Protein AF-A0A6J8AQ38-F1 (afdb_monomer_lite)

Radius of gyration: 39.21 Å; chains: 1; bounding box: 69×47×130 Å

pLDDT: mean 76.57, std 16.55, range [29.44, 97.12]

Secondary structure (DSSP, 8-state):
-----TTEEEEEEE--TTS-HHHHHHHHHTS--S---SSSS-S--S-EEEEEEETTEEEEEEE------S-S--EE---HHHHHHTTTT-SS---HHHHHHHS-HHHHHHHHHTTT------SS--THHHHHHHHHHHHHHHHHHHHTTTPPP--HHHHHHHHHHHHHHHHHHHHHHHHHHHHHHHHHHHHHHHHHHHHHHHHHHHHHHHHHHHHHHHHHHHHHHHHHHHHHHTT-

Sequence (236 aa):
MAEATQNELRMVLIGKTGYGKSHTGNTILGQKLFEYSCSNTSVTTKSKATHATRFGRELCLVDTPGLYDNRINIVLFPRFDDLKRENEQTPNHPGMNKFIDSLRRSLREFFSKCRNRYIEFDNTLVGTSADSQVQRLIEMVENMVRENGGSSYTDVDYQKAELALQKQVEENRIKREAEIKEIEQKMKNEITDEMKKHYEEMLEQLKREVDRLRKEIKEQSFFDGLINFGRKLLEV

Organism: Mytilus coruscus (NCBI:txid42192)

Structure (mmCIF, N/CA/C/O backbone):
data_AF-A0A6J8AQ38-F1
#
_entry.id   AF-A0A6J8AQ38-F1
#
loop_
_atom_site.group_PDB
_atom_site.id
_atom_site.type_symbol
_atom_site.label_atom_id
_atom_site.label_alt_id
_atom_site.label_comp_id
_atom_site.label_asym_id
_atom_site.label_entity_id
_atom_site.label_seq_id
_atom_site.pdbx_PDB_ins_code
_atom_site.Cartn_x
_atom_site.Cartn_y
_atom_site.Cartn_z
_atom_site.occupancy
_atom_site.B_iso_or_equiv
_atom_site.auth_seq_id
_atom_site.auth_comp_id
_atom_site.auth_asym_id
_atom_site.auth_atom_id
_atom_site.pdbx_PDB_model_num
ATOM 1 N N . MET A 1 1 ? -20.814 -0.397 -6.629 1.00 29.44 1 MET A N 1
ATOM 2 C CA . MET A 1 1 ? -19.743 -0.511 -7.638 1.00 29.44 1 MET A CA 1
ATOM 3 C C . MET A 1 1 ? -18.551 0.233 -7.075 1.00 29.44 1 MET A C 1
ATOM 5 O O . MET A 1 1 ? -18.714 1.402 -6.760 1.00 29.44 1 MET A O 1
ATOM 9 N N . ALA A 1 2 ? -17.444 -0.456 -6.795 1.00 31.89 2 ALA A N 1
ATOM 10 C CA . ALA A 1 2 ? -16.253 0.185 -6.248 1.00 31.89 2 ALA A CA 1
ATOM 11 C C . ALA A 1 2 ? -15.579 0.979 -7.372 1.00 31.89 2 ALA A C 1
ATOM 13 O O . ALA A 1 2 ? -15.207 0.415 -8.398 1.00 31.89 2 ALA A O 1
ATOM 14 N N . GLU A 1 3 ? -15.508 2.291 -7.198 1.00 32.22 3 GLU A N 1
ATOM 15 C CA . GLU A 1 3 ? -14.774 3.199 -8.067 1.00 32.22 3 GLU A CA 1
ATOM 16 C C . GLU A 1 3 ? -13.288 2.850 -7.912 1.00 32.22 3 GLU A C 1
ATOM 18 O O . GLU A 1 3 ? -12.702 3.047 -6.847 1.00 32.22 3 GLU A O 1
ATOM 23 N N . ALA A 1 4 ? -12.693 2.213 -8.924 1.00 41.00 4 ALA A N 1
ATOM 24 C CA . ALA A 1 4 ? -11.262 1.949 -8.918 1.00 41.00 4 ALA A CA 1
ATOM 25 C C . ALA A 1 4 ? -10.550 3.301 -8.824 1.00 41.00 4 ALA A C 1
ATOM 27 O O . ALA A 1 4 ? -10.790 4.189 -9.642 1.00 41.00 4 ALA A O 1
ATOM 28 N N . THR A 1 5 ? -9.712 3.472 -7.806 1.00 45.19 5 THR A N 1
ATOM 29 C CA . THR A 1 5 ? -8.962 4.697 -7.542 1.00 45.19 5 THR A CA 1
ATOM 30 C C . THR A 1 5 ? -8.090 5.040 -8.747 1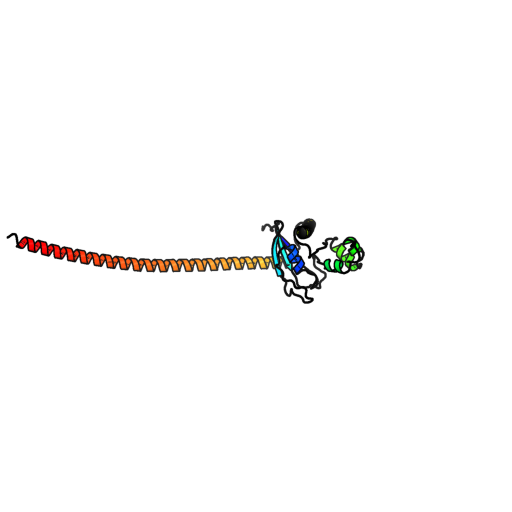.00 45.19 5 THR A C 1
ATOM 32 O O . THR A 1 5 ? -6.962 4.570 -8.868 1.00 45.19 5 THR A O 1
ATOM 35 N N . GLN A 1 6 ? -8.595 5.908 -9.627 1.00 57.06 6 GLN A N 1
ATOM 36 C CA . GLN A 1 6 ? -7.901 6.434 -10.811 1.00 57.06 6 GLN A CA 1
ATOM 37 C C . GLN A 1 6 ? -6.592 7.179 -10.480 1.00 57.06 6 GLN A C 1
ATOM 39 O O . GLN A 1 6 ? -5.886 7.617 -11.385 1.00 57.06 6 GLN A O 1
ATOM 44 N N . ASN A 1 7 ? -6.265 7.327 -9.191 1.00 71.94 7 ASN A N 1
ATOM 45 C CA . ASN A 1 7 ? -5.100 8.052 -8.702 1.00 71.94 7 ASN A CA 1
ATOM 46 C C . ASN A 1 7 ? -3.897 7.163 -8.332 1.00 71.94 7 ASN A C 1
ATOM 48 O O . ASN A 1 7 ? -2.855 7.696 -7.948 1.00 71.94 7 ASN A O 1
ATOM 52 N N . GLU A 1 8 ? -4.020 5.832 -8.437 1.00 82.00 8 GLU A N 1
ATOM 53 C CA . GLU A 1 8 ? -2.923 4.905 -8.138 1.00 82.00 8 GLU A CA 1
ATOM 54 C C . GLU A 1 8 ? -2.350 4.251 -9.399 1.00 82.00 8 GLU A C 1
ATOM 56 O O . GLU A 1 8 ? -3.058 3.595 -10.164 1.00 82.00 8 GLU A O 1
ATOM 61 N N . LEU A 1 9 ? -1.035 4.377 -9.582 1.00 82.81 9 LEU A N 1
ATOM 62 C CA . LEU A 1 9 ? -0.288 3.717 -10.640 1.00 82.81 9 LEU A CA 1
ATOM 63 C C . LEU A 1 9 ? 0.532 2.556 -10.070 1.00 82.81 9 LEU A C 1
ATOM 65 O O . LEU A 1 9 ? 1.481 2.757 -9.310 1.00 82.81 9 LEU A O 1
ATOM 69 N N . ARG A 1 10 ? 0.184 1.331 -10.474 1.00 82.56 10 ARG A N 1
ATOM 70 C CA . ARG A 1 10 ? 0.857 0.099 -10.039 1.00 82.56 10 ARG A CA 1
ATOM 71 C C . ARG A 1 10 ? 1.834 -0.385 -11.108 1.00 82.56 10 ARG A C 1
ATOM 73 O O . ARG A 1 10 ? 1.443 -0.620 -12.249 1.00 82.56 10 ARG A O 1
ATOM 80 N N . MET A 1 11 ? 3.100 -0.560 -10.739 1.00 83.38 11 MET A N 1
ATOM 81 C CA . MET A 1 11 ? 4.175 -1.009 -11.625 1.00 83.38 11 MET A CA 1
ATOM 82 C C . MET A 1 11 ? 4.934 -2.182 -11.005 1.00 83.38 11 MET A C 1
ATOM 84 O O . MET A 1 11 ? 5.225 -2.196 -9.811 1.00 83.38 11 MET A O 1
ATOM 88 N N . VAL A 1 12 ? 5.306 -3.157 -11.832 1.00 82.38 12 VAL A N 1
ATOM 89 C CA . VAL A 1 12 ? 6.146 -4.291 -11.423 1.00 82.38 12 VAL A CA 1
ATOM 90 C C . VAL A 1 12 ? 7.493 -4.177 -12.130 1.00 82.38 12 VAL A C 1
ATOM 92 O O . VAL A 1 12 ? 7.548 -4.081 -13.357 1.00 82.38 12 VAL A O 1
ATOM 95 N N . LEU A 1 13 ? 8.583 -4.181 -11.360 1.00 79.88 13 LEU A N 1
ATOM 96 C CA . LEU A 1 13 ? 9.946 -4.123 -11.885 1.00 79.88 13 LEU A CA 1
ATOM 97 C C . LEU A 1 13 ? 10.451 -5.546 -12.108 1.00 79.88 13 LEU A C 1
ATOM 99 O O . LEU A 1 13 ? 10.555 -6.326 -11.160 1.00 79.88 13 LEU A O 1
ATOM 103 N N . ILE A 1 14 ? 10.791 -5.886 -13.350 1.00 75.56 14 ILE A N 1
ATOM 104 C CA . ILE A 1 14 ? 11.265 -7.224 -13.725 1.00 75.56 14 ILE A CA 1
ATOM 105 C C . ILE A 1 14 ? 12.544 -7.101 -14.553 1.00 75.56 14 ILE A C 1
ATOM 107 O O . ILE A 1 14 ? 12.756 -6.143 -15.294 1.00 75.56 14 ILE A O 1
ATOM 111 N N . GLY A 1 15 ? 13.436 -8.074 -14.390 1.00 69.50 15 GLY A N 1
ATOM 112 C CA . GLY A 1 15 ? 14.748 -8.094 -15.025 1.00 69.50 15 GLY A CA 1
ATOM 113 C C . GLY A 1 15 ? 15.750 -8.926 -14.231 1.00 69.50 15 GLY A C 1
ATOM 114 O O . GLY A 1 15 ? 15.525 -9.253 -13.060 1.00 69.50 15 GLY A O 1
ATOM 115 N N . LYS A 1 16 ? 16.880 -9.256 -14.860 1.00 69.06 16 LYS A N 1
ATOM 116 C CA . LYS A 1 16 ? 17.933 -10.087 -14.262 1.00 69.06 16 LYS A CA 1
ATOM 117 C C . LYS A 1 16 ? 18.490 -9.463 -12.971 1.00 69.06 16 LYS A C 1
ATOM 119 O O . LYS A 1 16 ? 18.466 -8.247 -12.761 1.00 69.06 16 LYS A O 1
ATOM 124 N N . THR A 1 17 ? 18.982 -10.304 -12.067 1.00 69.19 17 THR A N 1
ATOM 125 C CA . THR A 1 17 ? 19.702 -9.857 -10.866 1.00 69.19 17 THR A CA 1
ATOM 126 C C . THR A 1 17 ? 20.918 -9.004 -11.246 1.00 69.19 17 THR A C 1
ATOM 128 O O . THR A 1 17 ? 21.629 -9.331 -12.193 1.00 69.19 17 THR A O 1
ATOM 131 N N . GLY A 1 18 ? 21.141 -7.902 -10.523 1.00 66.69 18 GLY A N 1
ATOM 132 C 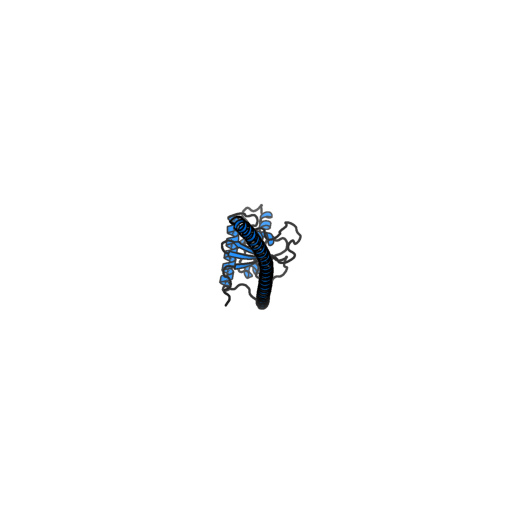CA . GLY A 1 18 ? 22.254 -6.973 -10.769 1.00 66.69 18 GLY A CA 1
ATOM 133 C C . GLY A 1 18 ? 21.978 -5.866 -11.796 1.00 66.69 18 GLY A C 1
ATOM 134 O O . GLY A 1 18 ? 22.840 -5.025 -12.024 1.00 66.69 18 GLY A O 1
ATOM 135 N N . TYR A 1 19 ? 20.777 -5.809 -12.386 1.00 70.88 19 TYR A N 1
ATOM 136 C CA . TYR A 1 19 ? 20.408 -4.805 -13.403 1.00 70.88 19 TYR A CA 1
ATOM 137 C C . TYR A 1 19 ? 19.787 -3.526 -12.818 1.00 70.88 19 TYR A C 1
ATOM 139 O O . TYR A 1 19 ? 19.185 -2.737 -13.532 1.00 70.88 19 TYR A O 1
ATOM 147 N N . GLY A 1 20 ? 19.928 -3.310 -11.506 1.00 73.69 20 GLY A N 1
ATOM 148 C CA . GLY A 1 20 ? 19.537 -2.046 -10.879 1.00 73.69 20 GLY A CA 1
ATOM 149 C C . GLY A 1 20 ? 18.028 -1.824 -10.739 1.00 73.69 20 GLY A C 1
ATOM 150 O O . GLY A 1 20 ? 17.612 -0.676 -10.633 1.00 73.69 20 GLY A O 1
ATOM 151 N N . LYS A 1 21 ? 17.207 -2.884 -10.699 1.00 80.06 21 LYS A N 1
ATOM 152 C CA . LYS A 1 21 ? 15.749 -2.780 -10.471 1.00 80.06 21 LYS A CA 1
ATOM 153 C C . LYS A 1 21 ? 15.423 -2.005 -9.196 1.00 80.06 21 LYS A C 1
ATOM 155 O O . LYS A 1 21 ? 14.751 -0.988 -9.262 1.00 80.06 21 LYS A O 1
ATOM 160 N N . SER A 1 22 ? 15.977 -2.432 -8.064 1.00 80.75 22 SER A N 1
ATOM 161 C CA . SER A 1 22 ? 15.747 -1.825 -6.749 1.00 80.75 22 SER A CA 1
ATOM 162 C C . SER A 1 22 ? 16.233 -0.370 -6.690 1.00 80.75 22 SER A C 1
ATOM 164 O O . SER A 1 22 ? 15.530 0.498 -6.178 1.00 80.75 22 SER A O 1
ATOM 166 N N . HIS A 1 23 ? 17.396 -0.075 -7.287 1.00 82.75 23 HIS A N 1
ATOM 167 C CA . HIS A 1 23 ? 17.910 1.297 -7.395 1.00 82.75 23 HIS A CA 1
ATOM 168 C C . HIS A 1 23 ? 16.992 2.167 -8.258 1.00 82.75 23 HIS A C 1
ATOM 170 O O . HIS A 1 23 ? 16.615 3.257 -7.846 1.00 82.75 23 HIS A O 1
ATOM 176 N N . THR A 1 24 ? 16.549 1.651 -9.403 1.00 85.44 24 THR A N 1
ATOM 177 C CA . THR A 1 24 ? 15.601 2.358 -10.266 1.00 85.44 24 THR A CA 1
ATOM 178 C C . THR A 1 24 ? 14.254 2.566 -9.576 1.00 85.44 24 THR A C 1
ATOM 180 O O . THR A 1 24 ? 13.677 3.644 -9.669 1.00 85.44 24 THR A O 1
ATOM 183 N N . GLY A 1 25 ? 13.775 1.577 -8.819 1.00 86.38 25 GLY A N 1
ATOM 184 C CA . GLY A 1 25 ? 12.580 1.699 -7.992 1.00 86.38 25 GLY A CA 1
ATOM 185 C C . GLY A 1 25 ? 12.689 2.852 -6.998 1.00 86.38 25 GLY A C 1
ATOM 186 O O . GLY A 1 25 ? 11.771 3.661 -6.901 1.00 86.38 25 GLY A O 1
ATOM 187 N N . ASN A 1 26 ? 13.839 3.000 -6.337 1.00 87.25 26 ASN A N 1
ATOM 188 C CA . ASN A 1 26 ? 14.100 4.141 -5.459 1.00 87.25 26 ASN A CA 1
ATOM 189 C C . ASN A 1 26 ? 14.106 5.470 -6.224 1.00 87.25 26 ASN A C 1
ATOM 191 O O . ASN A 1 26 ? 13.509 6.444 -5.764 1.00 87.25 26 ASN A O 1
ATOM 195 N N . THR A 1 27 ? 14.717 5.511 -7.412 1.00 88.00 27 THR A N 1
ATOM 196 C CA . THR A 1 27 ? 14.699 6.707 -8.264 1.00 88.00 27 THR A CA 1
ATOM 197 C C . THR A 1 27 ? 13.283 7.072 -8.702 1.00 88.00 27 THR A C 1
ATOM 199 O O . THR A 1 27 ? 12.959 8.253 -8.717 1.00 88.00 27 THR A O 1
ATOM 202 N N . ILE A 1 28 ? 12.420 6.098 -9.017 1.00 88.25 28 ILE A N 1
ATOM 203 C CA . ILE A 1 28 ? 11.009 6.311 -9.396 1.00 88.25 28 ILE A CA 1
ATOM 204 C C . ILE A 1 28 ? 10.173 6.780 -8.199 1.00 88.25 28 ILE A C 1
ATOM 206 O O . ILE A 1 28 ? 9.324 7.658 -8.348 1.00 88.25 28 ILE A O 1
ATOM 210 N N . LEU A 1 29 ? 10.434 6.258 -7.003 1.00 88.31 29 LEU A N 1
ATOM 211 C CA . LEU A 1 29 ? 9.735 6.670 -5.782 1.00 88.31 29 LEU A CA 1
ATOM 212 C C . LEU A 1 29 ? 10.261 8.004 -5.224 1.00 88.31 29 LEU A C 1
ATOM 214 O O . LEU A 1 29 ? 9.576 8.653 -4.440 1.00 88.31 29 LEU A O 1
ATOM 218 N N . GLY A 1 30 ? 11.464 8.430 -5.626 1.00 86.56 30 GLY A N 1
ATOM 219 C CA . GLY A 1 30 ? 12.142 9.611 -5.080 1.00 86.56 30 GLY A CA 1
ATOM 220 C C . GLY A 1 30 ? 12.656 9.405 -3.649 1.00 86.56 30 GLY A C 1
ATOM 221 O O . GLY A 1 30 ? 13.017 10.365 -2.976 1.00 86.56 30 GLY A O 1
ATOM 222 N N . GLN A 1 31 ? 12.665 8.158 -3.168 1.00 86.38 31 GLN A N 1
ATOM 223 C CA . GLN A 1 31 ? 12.974 7.780 -1.790 1.00 86.38 31 GLN A CA 1
ATOM 224 C C . GLN A 1 31 ? 13.719 6.440 -1.770 1.00 86.38 31 GLN A C 1
ATOM 226 O O . GLN A 1 31 ? 13.510 5.586 -2.630 1.00 86.38 31 GLN A O 1
ATOM 231 N N . LYS A 1 32 ? 14.581 6.225 -0.770 1.00 84.19 32 LYS A N 1
ATOM 232 C CA . LYS A 1 32 ? 15.311 4.959 -0.587 1.00 84.19 32 LYS A CA 1
ATOM 233 C C . LYS A 1 32 ? 14.459 3.960 0.199 1.00 84.19 32 LYS A C 1
ATOM 235 O O . LYS A 1 32 ? 14.523 3.933 1.423 1.00 84.19 32 LYS A O 1
ATOM 240 N N . LEU A 1 33 ? 13.662 3.156 -0.502 1.00 81.31 33 LEU A N 1
ATOM 241 C CA . LEU A 1 33 ? 12.687 2.233 0.096 1.00 81.31 33 LEU A CA 1
ATOM 242 C C . LEU A 1 33 ? 12.969 0.747 -0.208 1.00 81.31 33 LEU A C 1
ATOM 244 O O . LEU A 1 33 ? 12.610 -0.147 0.571 1.00 81.31 33 LEU A O 1
ATOM 248 N N . PHE A 1 34 ? 13.659 0.474 -1.312 1.00 80.38 34 PHE A N 1
ATOM 249 C CA . PHE A 1 34 ? 14.262 -0.817 -1.614 1.00 80.38 34 PHE A CA 1
ATOM 250 C C . PHE A 1 34 ? 15.728 -0.831 -1.185 1.00 80.38 34 PHE A C 1
ATOM 252 O O . PHE A 1 34 ? 16.481 0.106 -1.463 1.00 80.38 34 PHE A O 1
ATOM 259 N N . GLU A 1 35 ? 16.145 -1.917 -0.544 1.00 70.38 35 GLU A N 1
ATOM 260 C CA . GLU A 1 35 ? 17.559 -2.170 -0.288 1.00 70.38 35 GLU A CA 1
ATOM 261 C C . GLU A 1 35 ? 18.253 -2.512 -1.608 1.00 70.38 35 GLU A C 1
ATOM 263 O O . GLU A 1 35 ? 17.752 -3.305 -2.405 1.00 70.38 35 GLU A O 1
ATOM 268 N N . TYR A 1 36 ? 19.408 -1.901 -1.855 1.00 63.16 36 TYR A N 1
ATOM 269 C CA . TYR A 1 36 ? 20.252 -2.234 -2.994 1.00 63.16 36 TYR A CA 1
ATOM 270 C C . TYR A 1 36 ? 21.714 -2.252 -2.549 1.00 63.16 36 TYR A C 1
ATOM 272 O O . TYR A 1 36 ? 22.147 -1.410 -1.764 1.00 63.16 36 TYR A O 1
ATOM 280 N N . SER A 1 37 ? 22.480 -3.213 -3.058 1.00 50.78 37 SER A N 1
ATOM 281 C CA . SER A 1 37 ? 23.936 -3.249 -2.932 1.00 50.78 37 SER A CA 1
ATOM 282 C C . SER A 1 37 ? 24.551 -3.317 -4.330 1.00 50.78 37 SER A C 1
ATOM 284 O O . SER A 1 37 ? 23.940 -3.816 -5.277 1.00 50.78 37 SER A O 1
ATOM 286 N N . CYS A 1 38 ? 25.785 -2.839 -4.464 1.00 49.81 38 CYS A N 1
ATOM 287 C CA . CYS A 1 38 ? 26.558 -2.952 -5.701 1.00 49.81 38 CYS A CA 1
ATOM 288 C C . CYS A 1 38 ? 27.231 -4.336 -5.866 1.00 49.81 38 CYS A C 1
ATOM 290 O O . CYS A 1 38 ? 28.183 -4.449 -6.635 1.00 49.81 38 CYS A O 1
ATOM 292 N N . SER A 1 39 ? 26.798 -5.378 -5.137 1.00 47.19 39 SER A N 1
ATOM 293 C CA . SER A 1 39 ? 27.397 -6.720 -5.204 1.00 47.19 39 SER A CA 1
ATOM 294 C C . SER A 1 39 ? 26.745 -7.602 -6.279 1.00 47.19 39 SER A C 1
ATOM 296 O O . SER A 1 39 ? 25.562 -7.481 -6.578 1.00 47.19 39 SER A O 1
ATOM 298 N N . ASN A 1 40 ? 27.509 -8.549 -6.841 1.00 43.75 40 ASN A N 1
ATOM 299 C CA . ASN A 1 40 ? 27.033 -9.531 -7.835 1.00 43.75 40 ASN A CA 1
ATOM 300 C C . ASN A 1 40 ? 26.088 -10.611 -7.254 1.00 43.75 40 ASN A C 1
ATOM 302 O O . ASN A 1 40 ? 25.730 -11.564 -7.946 1.00 43.75 40 ASN A O 1
ATOM 306 N N . THR A 1 41 ? 25.693 -10.491 -5.987 1.00 44.84 41 THR A N 1
ATOM 307 C CA . THR A 1 41 ? 24.793 -11.410 -5.281 1.00 44.84 41 THR A CA 1
ATOM 308 C C . THR A 1 41 ? 23.383 -10.822 -5.213 1.00 44.84 41 THR A C 1
ATOM 310 O O . THR A 1 41 ? 23.211 -9.618 -5.043 1.00 44.84 41 THR A O 1
ATOM 313 N N . SER A 1 42 ? 22.351 -11.658 -5.376 1.00 49.75 42 SER A N 1
ATOM 314 C CA . SER A 1 42 ? 20.957 -11.191 -5.316 1.00 49.75 42 SER A CA 1
ATOM 315 C C . SER A 1 42 ? 20.631 -10.657 -3.924 1.00 49.75 42 SER A C 1
ATOM 317 O O . SER A 1 42 ? 20.608 -11.430 -2.973 1.00 49.75 42 SER A O 1
ATOM 319 N N . VAL A 1 43 ? 20.356 -9.356 -3.817 1.00 57.19 43 VAL A N 1
ATOM 320 C CA . VAL A 1 43 ? 19.887 -8.725 -2.570 1.00 57.19 43 VAL A CA 1
ATOM 321 C C . VAL A 1 43 ? 18.404 -9.034 -2.344 1.00 57.19 43 VAL A C 1
ATOM 323 O O . VAL A 1 43 ? 18.000 -9.424 -1.253 1.00 57.19 43 VAL A O 1
ATOM 326 N N . THR A 1 44 ? 17.590 -8.956 -3.400 1.00 56.91 44 THR A N 1
ATOM 327 C CA . THR A 1 44 ? 16.156 -9.267 -3.339 1.00 56.91 44 THR A CA 1
ATOM 328 C C . THR A 1 44 ? 15.939 -10.781 -3.450 1.00 56.91 44 THR A C 1
ATOM 330 O O . THR A 1 44 ? 16.151 -11.371 -4.513 1.00 56.91 44 THR A O 1
ATOM 333 N N . THR A 1 45 ? 15.529 -11.419 -2.348 1.00 60.62 45 THR A N 1
ATOM 334 C CA . THR A 1 45 ? 15.184 -12.858 -2.273 1.00 60.62 45 THR A CA 1
ATOM 335 C C . THR A 1 45 ? 13.676 -13.120 -2.331 1.00 60.62 45 THR A C 1
ATOM 337 O O . THR A 1 45 ? 13.254 -14.220 -2.680 1.00 60.62 45 THR A O 1
ATOM 340 N N . LYS A 1 46 ? 12.855 -12.106 -2.029 1.00 64.75 46 LYS A N 1
ATOM 341 C CA . LYS A 1 46 ? 11.385 -12.136 -2.082 1.00 64.75 46 LYS A CA 1
ATOM 342 C C . LYS A 1 46 ? 10.866 -10.857 -2.730 1.00 64.75 46 LYS A C 1
ATOM 344 O O . LYS A 1 46 ? 11.493 -9.811 -2.585 1.00 64.75 46 LYS A O 1
ATOM 349 N N . SER A 1 47 ? 9.728 -10.936 -3.418 1.00 75.06 47 SER A N 1
ATOM 350 C CA . SER A 1 47 ? 9.091 -9.749 -3.995 1.00 75.06 47 SER A CA 1
ATOM 351 C C . SER A 1 47 ? 8.664 -8.779 -2.893 1.00 75.06 47 SER A C 1
ATOM 353 O O . SER A 1 47 ? 8.085 -9.201 -1.890 1.00 75.06 47 SER A O 1
ATOM 355 N N . LYS A 1 48 ? 8.936 -7.486 -3.079 1.00 78.88 48 LYS A N 1
ATOM 356 C CA . LYS A 1 48 ? 8.586 -6.423 -2.130 1.00 78.88 48 LYS A CA 1
ATOM 357 C C . LYS A 1 48 ? 7.750 -5.372 -2.846 1.00 78.88 48 LYS A C 1
ATOM 359 O O . LYS A 1 48 ? 8.204 -4.796 -3.828 1.00 78.88 48 LYS A O 1
ATOM 364 N N . ALA A 1 49 ? 6.546 -5.118 -2.344 1.00 82.62 49 ALA A N 1
ATOM 365 C CA . ALA A 1 49 ? 5.714 -4.001 -2.778 1.00 82.62 49 ALA A CA 1
ATOM 366 C C . ALA A 1 49 ? 5.970 -2.788 -1.880 1.00 82.62 49 ALA A C 1
ATOM 368 O O . ALA A 1 49 ? 6.135 -2.926 -0.665 1.00 82.62 49 ALA A O 1
ATOM 369 N N . THR A 1 50 ? 6.030 -1.595 -2.453 1.00 84.38 50 THR A N 1
ATOM 370 C CA . THR A 1 50 ? 6.174 -0.347 -1.702 1.00 84.38 50 THR A CA 1
ATOM 371 C C . THR A 1 50 ? 5.403 0.780 -2.377 1.00 84.38 50 THR A C 1
ATOM 373 O O . THR A 1 50 ? 5.192 0.747 -3.586 1.00 84.38 50 THR A O 1
ATOM 376 N N . HIS A 1 51 ? 4.965 1.751 -1.577 1.00 88.06 51 HIS A N 1
ATOM 377 C CA . HIS A 1 51 ? 4.098 2.845 -1.993 1.00 88.06 51 HIS A CA 1
ATOM 378 C C . HIS A 1 51 ? 4.776 4.187 -1.709 1.00 88.06 51 HIS A C 1
ATOM 380 O O . HIS A 1 51 ? 5.464 4.319 -0.694 1.00 88.06 51 HIS A O 1
ATOM 386 N N . ALA A 1 52 ? 4.583 5.167 -2.588 1.00 89.19 52 ALA A N 1
ATOM 387 C CA . ALA A 1 52 ? 4.926 6.560 -2.328 1.00 89.19 52 ALA A CA 1
ATOM 388 C C . ALA A 1 52 ? 4.041 7.500 -3.148 1.00 89.19 52 ALA A C 1
ATOM 390 O O . ALA A 1 52 ? 3.730 7.216 -4.306 1.00 89.19 52 ALA A O 1
ATOM 391 N N . THR A 1 53 ? 3.725 8.661 -2.582 1.00 90.69 53 THR A N 1
ATOM 392 C CA . THR A 1 53 ? 3.080 9.745 -3.319 1.00 90.69 53 THR A CA 1
ATOM 393 C C . THR A 1 53 ? 4.141 10.576 -4.043 1.00 90.69 53 THR A C 1
ATOM 395 O O . THR A 1 53 ? 5.046 11.124 -3.409 1.00 90.69 53 THR A O 1
ATOM 398 N N . ARG A 1 54 ? 4.044 10.710 -5.368 1.00 89.31 54 ARG A N 1
ATOM 399 C CA . ARG A 1 54 ? 4.925 11.581 -6.164 1.00 89.31 54 ARG A CA 1
ATOM 400 C C . ARG A 1 54 ? 4.170 12.162 -7.353 1.00 89.31 54 ARG A C 1
ATOM 402 O O . ARG A 1 54 ? 3.353 11.480 -7.959 1.00 89.31 54 ARG A O 1
ATOM 409 N N . PHE A 1 55 ? 4.431 13.430 -7.680 1.00 88.94 55 PHE A N 1
ATOM 410 C CA . PHE A 1 55 ? 3.739 14.156 -8.759 1.00 88.94 55 PHE A CA 1
ATOM 411 C C . PHE A 1 55 ? 2.201 14.124 -8.629 1.00 88.94 55 PHE A C 1
ATOM 413 O O . PHE A 1 55 ? 1.487 13.984 -9.616 1.00 88.94 55 PHE A O 1
ATOM 420 N N . GLY A 1 56 ? 1.690 14.208 -7.394 1.00 85.31 56 GLY A N 1
ATOM 421 C CA . GLY A 1 56 ? 0.251 14.165 -7.106 1.00 85.31 56 GLY A CA 1
ATOM 422 C C . GLY A 1 56 ? -0.395 12.782 -7.230 1.00 85.31 56 GLY A C 1
ATOM 423 O O . GLY A 1 56 ? -1.620 12.694 -7.194 1.00 85.31 56 GLY A O 1
ATOM 424 N N . ARG A 1 57 ? 0.402 11.713 -7.366 1.00 82.56 57 ARG A N 1
ATOM 425 C CA . ARG A 1 57 ? -0.078 10.347 -7.599 1.00 82.56 57 ARG A CA 1
ATOM 426 C C . ARG A 1 57 ? 0.446 9.338 -6.607 1.00 82.56 57 ARG A C 1
ATOM 428 O O . ARG A 1 57 ? 1.597 9.426 -6.188 1.00 82.56 57 ARG A O 1
ATOM 435 N N . GLU A 1 58 ? -0.384 8.344 -6.316 1.00 87.69 58 GLU A N 1
ATOM 436 C CA . GLU A 1 58 ? 0.006 7.171 -5.543 1.00 87.69 58 GLU A CA 1
ATOM 437 C C . GLU A 1 58 ? 0.739 6.189 -6.457 1.00 87.69 58 GLU A C 1
ATOM 439 O O . GLU A 1 58 ? 0.175 5.671 -7.419 1.00 87.69 58 GLU A O 1
ATOM 444 N N . LEU A 1 59 ? 2.019 5.945 -6.194 1.00 87.38 59 LEU A N 1
ATOM 445 C CA . LEU A 1 59 ? 2.826 4.992 -6.948 1.00 87.38 59 LEU A CA 1
ATOM 446 C C . LEU A 1 59 ? 3.018 3.732 -6.112 1.00 87.38 59 LEU A C 1
ATOM 448 O O . LEU A 1 59 ? 3.627 3.789 -5.048 1.00 87.38 59 LEU A O 1
ATOM 452 N N . CYS A 1 60 ? 2.561 2.590 -6.620 1.00 86.12 60 CYS A N 1
ATOM 453 C CA . CYS A 1 60 ? 2.842 1.277 -6.051 1.00 86.12 60 CYS A CA 1
ATOM 454 C C . CYS A 1 60 ? 3.877 0.569 -6.929 1.00 86.12 60 CYS A C 1
ATOM 456 O O . CYS A 1 60 ? 3.605 0.257 -8.089 1.00 86.12 60 CYS A O 1
ATOM 458 N N . LEU A 1 61 ? 5.066 0.308 -6.389 1.00 85.19 61 LEU A N 1
ATOM 459 C CA . LEU A 1 61 ? 6.123 -0.422 -7.082 1.00 85.19 61 LEU A CA 1
ATOM 460 C C . LEU A 1 61 ? 6.360 -1.771 -6.420 1.00 85.19 61 LEU A 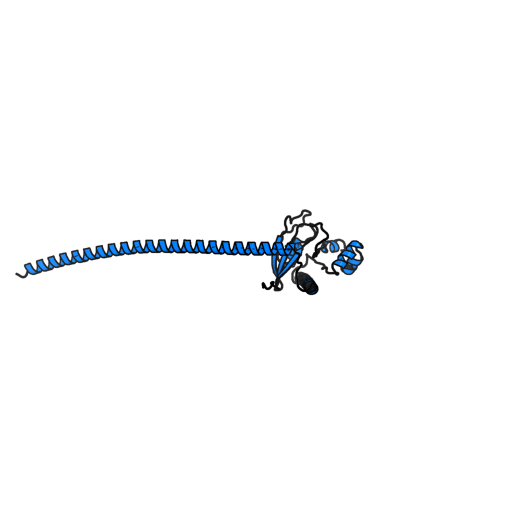C 1
ATOM 462 O O . LEU A 1 61 ? 6.586 -1.852 -5.214 1.00 85.19 61 LEU A O 1
ATOM 466 N N . VAL A 1 62 ? 6.370 -2.825 -7.229 1.00 83.06 62 VAL A N 1
ATOM 467 C CA . VAL A 1 62 ? 6.725 -4.178 -6.800 1.00 83.06 62 VAL A CA 1
ATOM 468 C C . VAL A 1 62 ? 8.094 -4.534 -7.372 1.00 83.06 62 VAL A C 1
ATOM 470 O O . VAL A 1 62 ? 8.224 -4.755 -8.576 1.00 83.06 62 VAL A O 1
ATOM 473 N N . ASP A 1 63 ? 9.118 -4.592 -6.518 1.00 80.38 63 ASP A N 1
ATOM 474 C CA . ASP A 1 63 ? 10.424 -5.154 -6.876 1.00 80.38 63 ASP A CA 1
ATOM 475 C C . ASP A 1 63 ? 10.351 -6.681 -6.811 1.00 80.38 63 ASP A C 1
ATOM 477 O O . ASP A 1 63 ? 9.832 -7.249 -5.845 1.00 80.38 63 ASP A O 1
ATOM 481 N N . THR A 1 64 ? 10.859 -7.349 -7.845 1.00 73.25 64 THR A N 1
ATOM 482 C CA . THR A 1 64 ? 10.841 -8.812 -7.962 1.00 73.25 64 THR A CA 1
ATOM 483 C C . THR A 1 64 ? 12.264 -9.377 -7.957 1.00 73.25 64 THR A C 1
ATOM 485 O O . THR A 1 64 ? 13.197 -8.732 -8.453 1.00 73.25 64 THR A O 1
ATOM 488 N N . PRO A 1 65 ? 12.486 -10.593 -7.422 1.00 72.31 65 PRO A N 1
ATOM 489 C CA . PRO A 1 65 ? 13.736 -11.318 -7.638 1.00 72.31 65 PRO A CA 1
ATOM 490 C C . PRO A 1 65 ? 14.043 -11.467 -9.135 1.00 72.31 65 PRO A C 1
ATOM 492 O O . PRO A 1 65 ? 13.164 -11.321 -9.981 1.00 72.31 65 PRO A O 1
ATOM 495 N N . GLY A 1 66 ? 15.298 -11.750 -9.492 1.00 63.56 66 GLY A N 1
ATOM 496 C CA . GLY A 1 66 ? 15.669 -11.953 -10.895 1.00 63.56 66 GLY A CA 1
ATOM 497 C C . GLY A 1 66 ? 14.828 -13.048 -11.556 1.00 63.56 66 GLY A C 1
ATOM 498 O O . GLY A 1 66 ? 14.945 -14.211 -11.184 1.00 63.56 66 GLY A O 1
ATOM 499 N N . LEU A 1 67 ? 13.999 -12.676 -12.534 1.00 61.62 67 LEU A N 1
ATOM 500 C CA . LEU A 1 67 ? 13.175 -13.620 -13.289 1.00 61.62 67 LEU A CA 1
ATOM 501 C C . LEU A 1 67 ? 13.882 -14.030 -14.586 1.00 61.62 67 LEU A C 1
ATOM 503 O O . LEU A 1 67 ? 14.448 -13.191 -15.289 1.00 61.62 67 LEU A O 1
ATOM 507 N N . TYR A 1 68 ? 13.803 -15.320 -14.907 1.00 54.28 68 TYR A N 1
ATOM 508 C CA . TYR A 1 68 ? 14.116 -15.878 -16.221 1.00 54.28 68 TYR A CA 1
ATOM 509 C C . TYR A 1 68 ? 12.818 -16.420 -16.830 1.00 54.28 68 TYR A C 1
ATOM 511 O O . TYR A 1 68 ? 12.618 -17.628 -16.869 1.00 54.28 68 TYR A O 1
ATOM 519 N N . ASP A 1 69 ? 11.904 -15.544 -17.255 1.00 39.03 69 ASP A N 1
ATOM 520 C CA . ASP A 1 69 ? 10.763 -15.973 -18.072 1.00 39.03 69 ASP A CA 1
ATOM 521 C C . ASP A 1 69 ? 10.278 -14.861 -19.020 1.00 39.03 69 ASP A C 1
ATOM 523 O O . ASP A 1 69 ? 10.246 -13.681 -18.671 1.00 39.03 69 ASP A O 1
ATOM 527 N N . ASN A 1 70 ? 9.916 -15.248 -20.243 1.00 35.25 70 ASN A N 1
ATOM 528 C CA . ASN A 1 70 ? 9.708 -14.395 -21.418 1.00 35.25 70 ASN A CA 1
ATOM 529 C C . ASN A 1 70 ? 8.236 -13.977 -21.629 1.00 35.25 70 ASN A C 1
ATOM 531 O O . ASN A 1 70 ? 7.832 -13.708 -22.763 1.00 35.25 70 ASN A O 1
ATOM 535 N N . ARG A 1 71 ? 7.397 -13.970 -20.584 1.00 34.25 71 ARG A N 1
ATOM 536 C CA . ARG A 1 71 ? 5.928 -13.846 -20.722 1.00 34.25 71 ARG A CA 1
ATOM 537 C C . ARG A 1 71 ? 5.279 -12.808 -19.804 1.00 34.25 71 ARG A C 1
ATOM 539 O O . ARG A 1 71 ? 4.218 -13.063 -19.247 1.00 34.25 71 ARG A O 1
ATOM 546 N N . ILE A 1 72 ? 5.891 -11.639 -19.626 1.00 36.41 72 ILE A N 1
ATOM 547 C CA . ILE A 1 72 ? 5.288 -10.569 -18.816 1.00 36.41 72 ILE A CA 1
ATOM 548 C C . ILE A 1 72 ? 5.388 -9.235 -19.571 1.00 36.41 72 ILE A C 1
ATOM 550 O O . ILE A 1 72 ? 6.393 -8.955 -20.227 1.00 36.41 72 ILE A O 1
ATOM 554 N N . ASN A 1 73 ? 4.342 -8.406 -19.490 1.00 38.19 73 ASN A N 1
ATOM 555 C CA . ASN A 1 73 ? 4.381 -7.013 -19.938 1.00 38.19 73 ASN A CA 1
ATOM 556 C C . ASN A 1 73 ? 5.177 -6.204 -18.901 1.00 38.19 73 ASN A C 1
ATOM 558 O O . ASN A 1 73 ? 4.657 -5.836 -17.852 1.00 38.19 73 ASN A O 1
ATOM 562 N N . ILE A 1 74 ? 6.471 -6.034 -19.171 1.00 48.41 74 ILE A N 1
ATOM 563 C CA . ILE A 1 74 ? 7.498 -5.573 -18.229 1.00 48.41 74 ILE A CA 1
ATOM 564 C C . ILE A 1 74 ? 7.974 -4.165 -18.604 1.00 48.41 74 ILE A C 1
ATOM 566 O O . ILE A 1 74 ? 8.288 -3.917 -19.768 1.00 48.41 74 ILE A O 1
ATOM 570 N N . VAL A 1 75 ? 8.152 -3.281 -17.613 1.00 51.59 75 VAL A N 1
ATOM 571 C CA . VAL A 1 75 ? 9.099 -2.159 -17.738 1.00 51.59 75 VAL A CA 1
ATOM 572 C C . VAL A 1 75 ? 10.499 -2.728 -17.522 1.00 51.59 75 VAL A C 1
ATOM 574 O O . VAL A 1 75 ? 10.896 -3.028 -16.395 1.00 51.59 75 VAL A O 1
ATOM 577 N N . LEU A 1 76 ? 11.208 -2.993 -18.621 1.00 52.66 76 LEU A N 1
ATOM 578 C CA . LEU A 1 76 ? 12.554 -3.557 -18.572 1.00 52.66 76 LEU A CA 1
ATOM 579 C C . LEU A 1 76 ? 13.552 -2.435 -18.315 1.00 52.66 76 LEU A C 1
ATOM 581 O O . LEU A 1 76 ? 13.586 -1.458 -19.058 1.00 52.66 76 LEU A O 1
ATOM 585 N N . PHE A 1 77 ? 14.402 -2.629 -17.310 1.00 54.41 77 PHE A N 1
ATOM 586 C CA . PHE A 1 77 ? 15.567 -1.787 -17.054 1.00 54.41 77 PHE A CA 1
ATOM 587 C C . PHE A 1 77 ? 16.816 -2.500 -17.576 1.00 54.41 77 PHE A C 1
ATOM 589 O O . PHE A 1 77 ? 17.461 -3.248 -16.833 1.00 54.41 77 PHE A O 1
ATOM 596 N N . PRO A 1 78 ? 17.177 -2.351 -18.863 1.00 51.09 78 PRO A N 1
ATOM 597 C CA . PRO A 1 78 ? 18.551 -2.595 -19.251 1.00 51.09 78 PRO A CA 1
ATOM 598 C C . PRO A 1 78 ? 19.421 -1.548 -18.549 1.00 51.09 78 PRO A C 1
ATOM 600 O O . PRO A 1 78 ? 19.054 -0.380 -18.439 1.00 51.09 78 PRO A O 1
ATOM 603 N N . ARG A 1 79 ? 20.573 -1.987 -18.050 1.00 55.41 79 ARG A N 1
ATOM 604 C CA . ARG A 1 79 ? 21.545 -1.164 -17.332 1.00 55.41 79 ARG A CA 1
ATOM 605 C C . ARG A 1 79 ? 22.204 -0.189 -18.323 1.00 55.41 79 ARG A C 1
ATOM 607 O O . ARG A 1 79 ? 23.296 -0.446 -18.814 1.00 55.41 79 ARG A O 1
ATOM 614 N N . PHE A 1 80 ? 21.505 0.883 -18.694 1.00 53.81 80 PHE A N 1
ATOM 615 C CA . PHE A 1 80 ? 21.982 1.841 -19.698 1.00 53.81 80 PHE A CA 1
ATOM 616 C C . PHE A 1 80 ? 23.240 2.588 -19.222 1.00 53.81 80 PHE A C 1
ATOM 618 O O . PHE A 1 80 ? 24.116 2.904 -20.019 1.00 53.81 80 PHE A O 1
ATOM 625 N N . ASP A 1 81 ? 23.400 2.746 -17.908 1.00 51.47 81 ASP A N 1
ATOM 626 C CA . ASP A 1 81 ? 24.597 3.329 -17.289 1.00 51.47 81 ASP A CA 1
ATOM 627 C C . ASP A 1 81 ? 25.874 2.497 -17.536 1.00 51.47 81 ASP A C 1
ATOM 629 O O . ASP A 1 81 ? 26.979 3.040 -17.575 1.00 51.47 81 ASP A O 1
ATOM 633 N N . ASP A 1 82 ? 25.747 1.182 -17.760 1.00 51.31 82 ASP A N 1
ATOM 634 C CA . ASP A 1 82 ? 26.879 0.331 -18.158 1.00 51.31 82 ASP A CA 1
ATOM 635 C C . ASP A 1 82 ? 27.236 0.536 -19.640 1.00 51.31 82 ASP A C 1
ATOM 637 O O . ASP A 1 82 ? 28.416 0.558 -19.981 1.00 51.31 82 ASP A O 1
ATOM 641 N N . LEU A 1 83 ? 26.237 0.780 -20.502 1.00 50.56 83 LEU A N 1
ATOM 642 C CA . LEU A 1 83 ? 26.446 1.090 -21.925 1.00 50.56 83 LEU A CA 1
ATOM 643 C C . LEU A 1 83 ? 27.135 2.448 -22.133 1.00 50.56 83 LEU A C 1
ATOM 645 O O . LEU A 1 83 ? 27.836 2.628 -23.129 1.00 50.56 83 LEU A O 1
ATOM 649 N N . LYS A 1 84 ? 26.975 3.388 -21.190 1.00 50.66 84 LYS A N 1
ATOM 650 C CA . LYS A 1 84 ? 27.725 4.654 -21.174 1.00 50.66 84 LYS A CA 1
ATOM 651 C C . LYS A 1 84 ? 29.199 4.447 -20.811 1.00 50.66 84 LYS A C 1
ATOM 653 O O . LYS A 1 84 ? 30.057 5.028 -21.467 1.00 50.66 84 LYS A O 1
ATOM 658 N N . ARG A 1 85 ? 29.501 3.597 -19.818 1.00 47.09 85 ARG A N 1
ATOM 659 C CA . ARG A 1 85 ? 30.882 3.349 -19.350 1.00 47.09 85 ARG A CA 1
ATOM 660 C C . ARG A 1 85 ? 31.753 2.592 -20.352 1.00 47.09 85 ARG A C 1
ATOM 662 O O . ARG A 1 85 ? 32.951 2.837 -20.395 1.00 47.09 85 ARG A O 1
ATOM 669 N N . GLU A 1 86 ? 31.182 1.715 -21.176 1.00 45.59 86 GLU A N 1
ATOM 670 C CA . GLU A 1 86 ? 31.934 1.075 -22.273 1.00 45.59 86 GLU A CA 1
ATOM 671 C C . GLU A 1 86 ? 32.215 2.027 -23.453 1.00 45.59 86 GLU A C 1
ATOM 673 O O . GLU A 1 86 ? 33.119 1.769 -24.242 1.00 45.59 86 GLU A O 1
ATOM 678 N N . ASN A 1 87 ? 31.491 3.149 -23.557 1.00 45.03 87 ASN A N 1
ATOM 679 C CA . ASN A 1 87 ? 31.504 4.041 -24.722 1.00 45.03 87 ASN A CA 1
ATOM 680 C C . ASN A 1 87 ? 31.975 5.476 -24.427 1.00 45.03 87 ASN A C 1
ATOM 682 O O . ASN A 1 87 ? 31.725 6.373 -25.235 1.00 45.03 87 ASN A O 1
ATOM 686 N N . GLU A 1 88 ? 32.727 5.714 -23.345 1.00 46.78 88 GLU A N 1
ATOM 687 C CA . GLU A 1 88 ? 33.398 7.010 -23.094 1.00 46.78 88 GLU A CA 1
ATOM 688 C C . GLU A 1 88 ? 34.340 7.450 -24.243 1.00 46.78 88 GLU A C 1
ATOM 690 O O . GLU A 1 88 ? 34.783 8.594 -24.286 1.00 46.78 88 GLU A O 1
ATOM 695 N N . GLN A 1 89 ? 34.597 6.581 -25.228 1.00 47.62 89 GLN A N 1
ATOM 696 C CA . GLN A 1 89 ? 35.353 6.883 -26.448 1.00 47.62 89 GLN A CA 1
ATOM 697 C C . GLN A 1 89 ? 34.496 7.365 -27.636 1.00 47.62 89 GLN A C 1
ATOM 699 O O . GLN A 1 89 ? 35.054 7.733 -28.669 1.00 47.62 89 GLN A O 1
ATOM 704 N N . THR A 1 90 ? 33.162 7.417 -27.527 1.00 43.66 90 THR A N 1
ATOM 705 C CA . THR A 1 90 ? 32.288 7.948 -28.590 1.00 43.66 90 THR A CA 1
ATOM 706 C C . THR A 1 90 ? 31.401 9.084 -28.066 1.00 43.66 90 THR A C 1
ATOM 708 O O . THR A 1 90 ? 30.366 8.817 -27.458 1.00 43.66 90 THR A O 1
ATOM 711 N N . PRO A 1 91 ? 31.738 10.362 -28.337 1.00 42.22 91 PRO A N 1
ATOM 712 C CA . PRO A 1 91 ? 31.006 11.529 -27.823 1.00 42.22 91 PRO A CA 1
ATOM 713 C C . PRO A 1 91 ? 29.600 11.718 -28.424 1.00 42.22 91 PRO A C 1
ATOM 715 O O . PRO A 1 91 ? 28.890 12.646 -28.057 1.00 42.22 91 PRO A O 1
ATOM 718 N N . ASN A 1 92 ? 29.172 10.823 -29.318 1.00 45.88 92 ASN A N 1
ATOM 719 C CA . ASN A 1 92 ? 27.835 10.786 -29.900 1.00 45.88 92 ASN A CA 1
ATOM 720 C C . ASN A 1 92 ? 27.240 9.394 -29.687 1.00 45.88 92 ASN A C 1
ATOM 722 O O . ASN A 1 92 ? 27.293 8.557 -30.590 1.00 45.88 92 ASN A O 1
ATOM 726 N N . HIS A 1 93 ? 26.684 9.133 -28.500 1.00 47.69 93 HIS A N 1
ATOM 727 C CA . HIS A 1 93 ? 25.943 7.896 -28.274 1.00 47.69 93 HIS A CA 1
ATOM 728 C C . HIS A 1 93 ? 24.792 7.838 -29.295 1.00 47.69 93 HIS A C 1
ATOM 730 O O . HIS A 1 93 ? 23.951 8.744 -29.332 1.00 47.69 93 HIS A O 1
ATOM 736 N N . PRO A 1 94 ? 24.728 6.813 -30.158 1.00 53.41 94 PRO A N 1
ATOM 737 C CA . PRO A 1 94 ? 23.585 6.625 -31.030 1.00 53.41 94 PRO A CA 1
ATOM 738 C C . PRO A 1 94 ? 22.368 6.388 -30.125 1.00 53.41 94 PRO A C 1
ATOM 740 O O . PRO A 1 94 ? 22.348 5.397 -29.402 1.00 53.41 94 PRO A O 1
ATOM 743 N N . GLY A 1 95 ? 21.409 7.323 -30.072 1.00 58.72 95 GLY A N 1
ATOM 744 C CA . GLY A 1 95 ? 20.239 7.203 -29.183 1.00 58.72 95 GLY A CA 1
ATOM 745 C C . GLY A 1 95 ? 19.530 5.853 -29.346 1.00 58.72 95 GLY A C 1
ATOM 746 O O . GLY A 1 95 ? 19.684 5.224 -30.395 1.00 58.72 95 GLY A O 1
ATOM 747 N N . MET A 1 96 ? 18.764 5.399 -28.345 1.00 65.88 96 MET A N 1
ATOM 748 C CA . MET A 1 96 ? 18.203 4.034 -28.281 1.00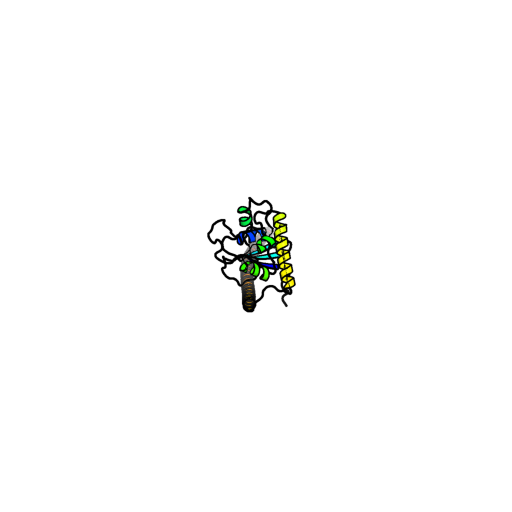 65.88 96 MET A CA 1
ATOM 749 C C . MET A 1 96 ? 17.649 3.459 -29.594 1.00 65.88 96 MET A C 1
ATOM 751 O O . MET A 1 96 ? 17.808 2.268 -29.823 1.00 65.88 96 MET A O 1
ATOM 755 N N . ASN A 1 97 ? 17.057 4.264 -30.484 1.00 70.06 97 ASN A N 1
ATOM 756 C CA . ASN A 1 97 ? 16.619 3.806 -31.813 1.00 70.06 97 ASN A CA 1
ATOM 757 C C . ASN A 1 97 ? 17.751 3.128 -32.605 1.00 70.06 97 ASN A C 1
ATOM 759 O O . ASN A 1 97 ? 17.612 2.000 -33.064 1.00 70.06 97 ASN A O 1
ATOM 763 N N . LYS A 1 98 ? 18.912 3.782 -32.692 1.00 70.94 98 LYS A N 1
ATOM 764 C CA . LYS A 1 98 ? 20.090 3.244 -33.381 1.00 70.94 98 LYS A CA 1
ATOM 765 C C . LYS A 1 98 ? 20.707 2.065 -32.622 1.00 70.94 98 LYS A C 1
ATOM 767 O O . LYS A 1 98 ? 21.235 1.148 -33.245 1.00 70.94 98 LYS A O 1
ATOM 772 N N . PHE A 1 99 ? 20.634 2.071 -31.286 1.00 72.25 99 PHE A N 1
ATOM 773 C CA . PHE A 1 99 ? 21.022 0.908 -30.487 1.00 72.25 99 PHE A CA 1
ATOM 774 C C . PHE A 1 99 ? 20.137 -0.292 -30.830 1.00 72.25 99 PHE A C 1
ATOM 776 O O . PHE A 1 99 ? 20.672 -1.343 -31.160 1.00 72.25 99 PHE A O 1
ATOM 783 N N . ILE A 1 100 ? 18.812 -0.125 -30.852 1.00 72.25 100 ILE A N 1
ATOM 784 C CA . ILE A 1 100 ? 17.844 -1.168 -31.213 1.00 72.25 100 ILE A CA 1
ATOM 785 C C . ILE A 1 100 ? 18.099 -1.676 -32.629 1.00 72.25 100 ILE A C 1
ATOM 787 O O . ILE A 1 100 ? 18.145 -2.890 -32.827 1.00 72.25 100 ILE A O 1
ATOM 791 N N . ASP A 1 101 ? 18.367 -0.787 -33.586 1.00 76.56 101 ASP A N 1
ATOM 792 C CA . ASP A 1 101 ? 18.727 -1.173 -34.953 1.00 76.56 101 ASP A CA 1
ATOM 793 C C . ASP A 1 101 ? 19.979 -2.059 -34.997 1.00 76.56 101 ASP A C 1
ATOM 795 O O . ASP A 1 101 ? 20.033 -2.997 -35.794 1.00 76.56 101 ASP A O 1
ATOM 799 N N . SER A 1 102 ? 20.941 -1.847 -34.093 1.00 75.00 102 SER A N 1
ATOM 800 C CA . SER A 1 102 ? 22.151 -2.673 -33.978 1.00 75.00 102 SER A CA 1
ATOM 801 C C . SER A 1 102 ? 21.933 -4.044 -33.309 1.00 75.00 102 SER A C 1
ATOM 803 O O . SER A 1 102 ? 22.791 -4.923 -33.406 1.00 75.00 102 SER A O 1
ATOM 805 N N . LEU A 1 103 ? 20.785 -4.279 -32.654 1.00 75.25 103 LEU A N 1
ATOM 806 C CA . LEU A 1 103 ? 20.531 -5.509 -31.889 1.00 75.25 103 LEU A CA 1
ATOM 807 C C . LEU A 1 103 ? 20.287 -6.737 -32.776 1.00 75.25 103 LEU A C 1
ATOM 809 O O . LEU A 1 103 ? 19.981 -6.653 -33.961 1.00 75.25 103 LEU A O 1
ATOM 813 N N . ARG A 1 104 ? 20.370 -7.941 -32.200 1.00 79.06 104 ARG A N 1
ATOM 814 C CA . ARG A 1 104 ? 19.995 -9.177 -32.913 1.00 79.06 104 ARG A CA 1
ATOM 815 C C . ARG A 1 104 ? 18.505 -9.166 -33.277 1.00 79.06 104 ARG A C 1
ATOM 817 O O . ARG A 1 104 ? 17.692 -8.606 -32.545 1.00 79.06 104 ARG A O 1
ATOM 824 N N . ARG A 1 105 ? 18.135 -9.844 -34.376 1.00 82.25 105 ARG A N 1
ATOM 825 C CA . ARG A 1 105 ? 16.749 -9.897 -34.891 1.00 82.25 105 ARG A CA 1
ATOM 826 C C . ARG A 1 105 ? 15.730 -10.278 -33.809 1.00 82.25 105 ARG A C 1
ATOM 828 O O . ARG A 1 105 ? 14.734 -9.584 -33.669 1.00 82.25 105 ARG A O 1
ATOM 835 N N . SER A 1 106 ? 16.023 -11.301 -33.007 1.00 74.38 106 SER A N 1
ATOM 836 C CA . SER A 1 106 ? 15.151 -11.753 -31.912 1.00 74.38 106 SER A CA 1
ATOM 837 C C . SER A 1 106 ? 14.867 -10.666 -30.872 1.00 74.38 106 SER A C 1
ATOM 839 O O . SER A 1 106 ? 13.754 -10.563 -30.364 1.00 74.38 106 SER A O 1
ATOM 841 N N . LEU A 1 107 ? 15.859 -9.829 -30.568 1.00 73.12 107 LEU A N 1
ATOM 842 C CA . LEU A 1 107 ? 15.715 -8.746 -29.605 1.00 73.12 107 LEU A CA 1
ATOM 843 C C . LEU A 1 107 ? 14.987 -7.543 -30.226 1.00 73.12 107 LEU A C 1
ATOM 845 O O . LEU A 1 107 ? 14.132 -6.956 -29.572 1.00 73.12 107 LEU A O 1
ATOM 849 N N . ARG A 1 108 ? 15.227 -7.231 -31.508 1.00 78.06 108 ARG A N 1
ATOM 850 C CA . ARG A 1 108 ? 14.425 -6.237 -32.250 1.00 78.06 108 ARG A CA 1
ATOM 851 C C . ARG A 1 108 ? 12.950 -6.626 -32.338 1.00 78.06 108 ARG A C 1
ATOM 853 O O . ARG A 1 108 ? 12.085 -5.791 -32.098 1.00 78.06 108 ARG A O 1
ATOM 860 N N . GLU A 1 109 ? 12.654 -7.892 -32.632 1.00 78.00 109 GLU A N 1
ATOM 861 C CA . GLU A 1 109 ? 11.283 -8.420 -32.633 1.00 78.00 109 GLU A CA 1
ATOM 862 C C . GLU A 1 109 ? 10.626 -8.286 -31.256 1.00 78.00 109 GLU A C 1
ATOM 864 O O . GLU A 1 109 ? 9.450 -7.944 -31.160 1.00 78.00 109 GLU A O 1
ATOM 869 N N . PHE A 1 110 ? 11.385 -8.502 -30.179 1.00 75.62 110 PHE A N 1
ATOM 870 C CA . PHE A 1 110 ? 10.908 -8.269 -28.821 1.00 75.62 110 PHE A CA 1
ATOM 871 C C . PHE A 1 110 ? 10.563 -6.786 -28.573 1.00 75.62 110 PHE A C 1
ATOM 873 O O . PHE A 1 110 ? 9.454 -6.491 -28.133 1.00 75.62 110 PHE A O 1
ATOM 880 N N . PHE A 1 111 ? 11.444 -5.841 -28.927 1.00 74.25 111 PHE A N 1
ATOM 881 C CA . PHE A 1 111 ? 11.155 -4.401 -28.808 1.00 74.25 111 PHE A CA 1
ATOM 882 C C . PHE A 1 111 ? 9.948 -3.966 -29.655 1.00 74.25 111 PHE A C 1
ATOM 884 O O . PHE A 1 111 ? 9.123 -3.1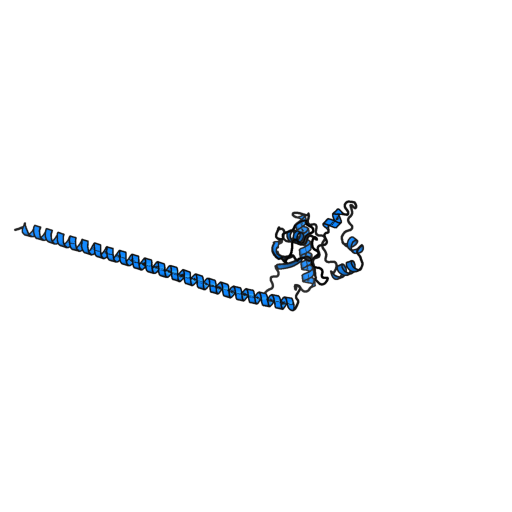67 -29.202 1.00 74.25 111 PHE A O 1
ATOM 891 N N . SER A 1 112 ? 9.793 -4.553 -30.843 1.00 76.19 112 SER A N 1
ATOM 892 C CA . SER A 1 112 ? 8.631 -4.340 -31.707 1.00 76.19 112 SER A CA 1
ATOM 893 C C . SER A 1 112 ? 7.331 -4.826 -31.053 1.00 76.19 112 SER A C 1
ATOM 895 O O . SER A 1 112 ? 6.335 -4.102 -31.065 1.00 76.19 112 SER A O 1
ATOM 897 N N . LYS A 1 113 ? 7.338 -5.991 -30.385 1.00 75.69 113 LYS A N 1
ATOM 898 C CA . LYS A 1 113 ? 6.190 -6.474 -29.588 1.00 75.69 113 LYS A CA 1
ATOM 899 C C . LYS A 1 113 ? 5.853 -5.539 -28.427 1.00 75.69 113 LYS A C 1
ATOM 901 O O . LYS A 1 113 ? 4.680 -5.358 -28.109 1.00 75.69 113 LYS A O 1
ATOM 906 N N . CYS A 1 114 ? 6.858 -4.888 -27.844 1.00 72.19 114 CYS A N 1
ATOM 907 C CA . CYS A 1 114 ? 6.666 -3.850 -26.833 1.00 72.19 114 CYS A CA 1
ATOM 908 C C . CYS A 1 114 ? 6.146 -2.521 -27.409 1.00 72.19 114 CYS A C 1
ATOM 910 O O . CYS A 1 114 ? 5.972 -1.574 -26.642 1.00 72.19 114 CYS A O 1
ATOM 912 N N . ARG A 1 115 ? 5.876 -2.438 -28.723 1.00 74.31 115 ARG A N 1
ATOM 913 C CA . ARG A 1 115 ? 5.455 -1.226 -29.448 1.00 74.31 115 ARG A CA 1
ATOM 914 C C . ARG A 1 115 ? 6.410 -0.050 -29.227 1.00 74.31 115 ARG A C 1
ATOM 916 O O . ARG A 1 115 ? 5.971 1.083 -29.077 1.00 74.31 115 ARG A O 1
ATOM 923 N N . ASN A 1 116 ? 7.714 -0.332 -29.157 1.00 68.62 116 ASN A N 1
ATOM 924 C CA . ASN A 1 116 ? 8.765 0.661 -28.905 1.00 68.62 116 ASN A CA 1
ATOM 925 C C . ASN A 1 116 ? 8.579 1.462 -27.598 1.00 68.62 116 ASN A C 1
ATOM 927 O O . ASN A 1 116 ? 9.077 2.576 -27.469 1.00 68.62 116 ASN A O 1
ATOM 931 N N . ARG A 1 117 ? 7.883 0.891 -26.607 1.00 74.62 117 ARG A N 1
ATOM 932 C CA . ARG A 1 117 ? 7.744 1.477 -25.269 1.00 74.62 117 ARG A CA 1
ATOM 933 C C . ARG A 1 117 ? 8.958 1.100 -24.424 1.00 74.62 117 ARG A C 1
ATOM 935 O O . ARG A 1 117 ? 8.987 0.035 -23.810 1.00 74.62 117 ARG A O 1
ATOM 942 N N . TYR A 1 118 ? 9.977 1.948 -24.435 1.00 75.81 118 TYR A N 1
ATOM 943 C CA . TYR A 1 118 ? 11.166 1.823 -23.593 1.00 75.81 118 TYR A CA 1
ATOM 944 C C . TYR A 1 118 ? 11.644 3.208 -23.153 1.00 75.81 118 TYR A C 1
ATOM 946 O O . TYR A 1 118 ? 11.435 4.199 -23.851 1.00 75.81 118 TYR A O 1
ATOM 954 N N . ILE A 1 119 ? 12.317 3.269 -22.004 1.00 76.56 119 ILE A N 1
ATOM 955 C CA . ILE A 1 119 ? 12.937 4.491 -21.493 1.00 76.56 119 ILE A CA 1
ATOM 956 C C . ILE A 1 119 ? 14.408 4.228 -21.169 1.00 76.56 119 ILE A C 1
ATOM 958 O O . ILE A 1 119 ? 14.755 3.194 -20.600 1.00 76.56 119 ILE A O 1
ATOM 962 N N . GLU A 1 120 ? 15.276 5.166 -21.542 1.00 75.31 120 GLU A N 1
ATOM 963 C CA . GLU A 1 120 ? 16.640 5.228 -21.015 1.00 75.31 120 GLU A CA 1
ATOM 964 C C . GLU A 1 120 ? 16.560 5.812 -19.608 1.00 75.31 120 GLU A C 1
ATOM 966 O O . GLU A 1 120 ? 16.075 6.932 -19.428 1.00 75.31 120 GLU A O 1
ATOM 971 N N . PHE A 1 121 ? 16.983 5.035 -18.615 1.00 76.44 121 PHE A N 1
ATOM 972 C CA . PHE A 1 121 ? 16.890 5.434 -17.222 1.00 76.44 121 PHE A CA 1
ATOM 973 C C . PHE A 1 121 ? 18.292 5.603 -16.640 1.00 76.44 121 PHE A C 1
ATOM 975 O O . PHE A 1 121 ? 18.962 4.616 -16.350 1.00 76.44 121 PHE A O 1
ATOM 982 N N . ASP A 1 122 ? 18.726 6.855 -16.500 1.00 76.69 122 ASP A N 1
ATOM 983 C CA . ASP A 1 122 ? 19.981 7.208 -15.846 1.00 76.69 122 ASP A CA 1
ATOM 984 C C . ASP A 1 122 ? 19.755 7.339 -14.340 1.00 76.69 122 ASP A C 1
ATOM 986 O O . ASP A 1 122 ? 19.015 8.206 -13.865 1.00 76.69 122 ASP A O 1
ATOM 990 N N . ASN A 1 123 ? 20.368 6.426 -13.598 1.00 77.12 123 ASN A N 1
ATOM 991 C CA . ASN A 1 123 ? 20.211 6.297 -12.156 1.00 77.12 123 ASN A CA 1
ATOM 992 C C . ASN A 1 123 ? 21.212 7.137 -11.348 1.00 77.12 123 ASN A C 1
ATOM 994 O O . ASN A 1 123 ? 21.205 7.076 -10.113 1.00 77.12 123 ASN A O 1
ATOM 998 N N . THR A 1 124 ? 22.069 7.898 -12.034 1.00 77.25 124 THR A N 1
ATOM 999 C CA . THR A 1 124 ? 23.017 8.855 -11.445 1.00 77.25 124 THR A CA 1
ATOM 1000 C C . THR A 1 124 ? 22.447 10.271 -11.369 1.00 77.25 124 THR A C 1
ATOM 1002 O O . THR A 1 124 ? 22.950 11.099 -10.609 1.00 77.25 124 THR A O 1
ATOM 1005 N N . LEU A 1 125 ? 21.376 10.550 -12.122 1.00 79.19 125 LEU A N 1
ATOM 1006 C CA . LEU A 1 125 ? 20.692 11.837 -12.101 1.00 79.19 125 LEU A CA 1
ATOM 1007 C C . LEU A 1 125 ? 20.072 12.119 -10.729 1.00 79.19 125 LEU A C 1
ATOM 1009 O O . LEU A 1 125 ? 19.541 11.234 -10.058 1.00 79.19 125 LEU A O 1
ATOM 1013 N N . VAL A 1 126 ? 20.080 13.395 -10.347 1.00 80.06 126 VAL A N 1
ATOM 1014 C CA . VAL A 1 126 ? 19.478 13.899 -9.108 1.00 80.06 126 VAL A CA 1
ATOM 1015 C C . VAL A 1 126 ? 18.633 15.143 -9.388 1.00 80.06 126 VAL A C 1
ATOM 1017 O O . VAL A 1 126 ? 18.808 15.808 -10.411 1.00 80.06 126 VAL A O 1
ATOM 1020 N N . GLY A 1 127 ? 17.705 15.456 -8.480 1.00 86.00 127 GLY A N 1
ATOM 1021 C CA . GLY A 1 127 ? 16.848 16.641 -8.570 1.00 86.00 127 GLY A CA 1
ATOM 1022 C C . GLY A 1 127 ? 15.965 16.662 -9.822 1.00 86.00 127 GLY A C 1
ATOM 1023 O O . GLY A 1 127 ? 15.455 15.630 -10.258 1.00 86.00 127 GLY A O 1
ATOM 1024 N N . THR A 1 128 ? 15.824 17.840 -10.431 1.00 87.25 128 THR A N 1
ATOM 1025 C CA . THR A 1 128 ? 14.899 18.101 -11.550 1.00 87.25 128 THR A CA 1
ATOM 1026 C C . THR A 1 128 ? 15.159 17.240 -12.789 1.00 87.25 128 THR A C 1
ATOM 1028 O O . THR A 1 128 ? 14.222 16.878 -13.505 1.00 87.25 128 THR A O 1
ATOM 1031 N N . SER A 1 129 ? 16.414 16.862 -13.044 1.00 85.38 129 SER A N 1
ATOM 1032 C CA . SER A 1 129 ? 16.778 15.970 -14.152 1.00 85.38 129 SER A CA 1
ATOM 1033 C C . SER A 1 129 ? 16.262 14.546 -13.933 1.00 85.38 129 SER A C 1
ATOM 1035 O O . SER A 1 129 ? 15.736 13.931 -14.863 1.00 85.38 129 SER A O 1
ATOM 1037 N N . ALA A 1 130 ? 16.358 14.038 -12.699 1.00 85.00 130 ALA A N 1
ATOM 1038 C CA . ALA A 1 130 ? 15.776 12.750 -12.328 1.00 85.00 130 ALA A CA 1
ATOM 1039 C C . ALA A 1 130 ? 14.242 12.814 -12.354 1.00 85.00 130 ALA A C 1
ATOM 1041 O O . ALA A 1 130 ? 13.601 11.902 -12.876 1.00 85.00 130 ALA A O 1
ATOM 1042 N N . ASP A 1 131 ? 13.654 13.909 -11.861 1.00 89.88 131 ASP A N 1
ATOM 1043 C CA . ASP A 1 131 ? 12.204 14.129 -11.901 1.00 89.88 131 ASP A CA 1
ATOM 1044 C C . ASP A 1 131 ? 11.664 14.089 -13.333 1.00 89.88 131 ASP A C 1
ATOM 1046 O O . ASP A 1 131 ? 10.712 13.364 -13.612 1.00 89.88 131 ASP A O 1
ATOM 1050 N N . SER A 1 132 ? 12.329 14.778 -14.263 1.00 88.38 132 SER A N 1
ATOM 1051 C CA . SER A 1 132 ? 11.941 14.814 -15.679 1.00 88.38 132 SER A CA 1
ATOM 1052 C C . SER A 1 132 ? 11.948 13.423 -16.322 1.00 88.38 132 SER A C 1
ATOM 1054 O O . SER A 1 132 ? 11.090 13.102 -17.142 1.00 88.38 132 SER A O 1
ATOM 1056 N N . GLN A 1 133 ? 12.911 12.572 -15.961 1.00 87.31 133 GLN A N 1
ATOM 1057 C CA . GLN A 1 133 ? 12.973 11.191 -16.442 1.00 87.31 133 GLN A CA 1
ATOM 1058 C C . GLN A 1 133 ? 11.826 10.339 -15.892 1.00 87.31 133 GLN A C 1
ATOM 1060 O O . GLN A 1 133 ? 11.211 9.576 -16.637 1.00 87.31 133 GLN A O 1
ATOM 1065 N N . VAL A 1 134 ? 11.518 10.479 -14.603 1.00 89.12 134 VAL A N 1
ATOM 1066 C CA . VAL A 1 134 ? 10.426 9.731 -13.970 1.00 89.12 134 VAL A CA 1
ATOM 1067 C C . VAL A 1 134 ? 9.070 10.197 -14.493 1.00 89.12 134 VAL A C 1
ATOM 1069 O O . VAL A 1 134 ? 8.202 9.366 -14.747 1.00 89.12 134 VAL A O 1
ATOM 1072 N N . GLN A 1 135 ? 8.899 11.495 -14.733 1.00 89.94 135 GLN A N 1
ATOM 1073 C CA . GLN A 1 135 ? 7.674 12.028 -15.314 1.00 89.94 135 GLN A CA 1
ATOM 1074 C C . GLN A 1 135 ? 7.423 11.457 -16.719 1.00 89.94 135 GLN A C 1
ATOM 1076 O O . GLN A 1 135 ? 6.326 10.967 -16.979 1.00 89.94 135 GLN A O 1
ATOM 1081 N N . ARG A 1 136 ? 8.452 11.376 -17.579 1.00 87.38 136 ARG A N 1
ATOM 1082 C CA . ARG A 1 136 ? 8.339 10.702 -18.889 1.00 87.38 136 ARG A CA 1
ATOM 1083 C C . ARG A 1 136 ? 7.937 9.229 -18.774 1.00 87.38 136 ARG A C 1
ATOM 1085 O O . ARG A 1 136 ? 7.160 8.745 -19.594 1.00 87.38 136 ARG A O 1
ATOM 1092 N N . LEU A 1 137 ? 8.465 8.502 -17.784 1.00 86.94 137 LEU A N 1
ATOM 1093 C CA . LEU A 1 137 ? 8.070 7.111 -17.532 1.00 86.94 137 LEU A CA 1
ATOM 1094 C C . LEU A 1 137 ? 6.584 7.026 -17.168 1.00 86.94 137 LEU A C 1
ATOM 1096 O O . LEU A 1 137 ? 5.862 6.204 -17.725 1.00 86.94 137 LEU A O 1
ATOM 1100 N N . ILE A 1 138 ? 6.133 7.873 -16.246 1.00 86.75 138 ILE A N 1
ATOM 1101 C CA . ILE A 1 138 ? 4.744 7.902 -15.789 1.00 86.75 138 ILE A CA 1
ATOM 1102 C C . ILE A 1 138 ? 3.802 8.220 -16.960 1.00 86.75 138 ILE A C 1
ATOM 1104 O O . ILE A 1 138 ? 2.865 7.461 -17.196 1.00 86.75 138 ILE A O 1
ATOM 1108 N N . GLU A 1 139 ? 4.101 9.255 -17.748 1.00 86.12 139 GLU A N 1
ATOM 1109 C CA . GLU A 1 139 ? 3.323 9.633 -18.938 1.00 86.12 139 GLU A CA 1
ATOM 1110 C C . GLU A 1 139 ? 3.250 8.489 -19.965 1.00 86.12 139 GLU A C 1
ATOM 1112 O O . GLU A 1 139 ? 2.195 8.211 -20.539 1.00 86.12 139 GLU A O 1
ATOM 1117 N N . MET A 1 140 ? 4.359 7.772 -20.177 1.00 84.69 140 MET A N 1
ATOM 1118 C CA . MET A 1 140 ? 4.399 6.606 -21.064 1.00 84.69 140 MET A CA 1
ATOM 1119 C C . MET A 1 140 ? 3.489 5.478 -20.569 1.00 84.69 140 MET A C 1
ATOM 1121 O O . MET A 1 140 ? 2.767 4.874 -21.366 1.00 84.69 140 MET A O 1
ATOM 1125 N N . VAL A 1 141 ? 3.513 5.190 -19.266 1.00 81.75 141 VAL A N 1
ATOM 1126 C CA . VAL A 1 141 ? 2.673 4.146 -18.670 1.00 81.75 141 VAL A CA 1
ATOM 1127 C C . VAL A 1 141 ? 1.197 4.525 -18.759 1.00 81.75 141 VAL A C 1
ATOM 1129 O O . VAL A 1 141 ? 0.379 3.692 -19.141 1.00 81.75 141 VAL A O 1
ATOM 1132 N N . GLU A 1 142 ? 0.844 5.778 -18.492 1.00 80.62 142 GLU A N 1
ATOM 1133 C CA . GLU A 1 142 ? -0.533 6.252 -18.637 1.00 80.62 142 GLU A CA 1
ATOM 1134 C C . GLU A 1 142 ? -1.054 6.170 -20.063 1.00 80.62 142 GLU A C 1
ATOM 1136 O O . GLU A 1 142 ? -2.182 5.729 -20.280 1.00 80.62 142 GLU A O 1
ATOM 1141 N N . ASN A 1 143 ? -0.249 6.593 -21.040 1.00 81.62 143 ASN A N 1
ATOM 1142 C CA . ASN A 1 143 ? -0.622 6.497 -22.446 1.00 81.62 143 ASN A CA 1
ATOM 1143 C C . ASN A 1 143 ? -0.852 5.031 -22.829 1.00 81.62 143 ASN A C 1
ATOM 1145 O O . ASN A 1 143 ? -1.859 4.715 -23.455 1.00 81.62 143 ASN A O 1
ATOM 1149 N N . MET A 1 144 ? 0.003 4.121 -22.352 1.00 78.38 144 MET A N 1
ATOM 1150 C CA . MET A 1 144 ? -0.188 2.679 -22.517 1.00 78.38 144 MET A CA 1
ATOM 1151 C C . MET A 1 144 ? -1.493 2.177 -21.883 1.00 78.38 144 MET A C 1
ATOM 1153 O O . MET A 1 144 ? -2.199 1.388 -22.508 1.00 78.38 144 MET A O 1
ATOM 1157 N N . VAL A 1 145 ? -1.826 2.600 -20.662 1.00 76.88 145 VAL A N 1
ATOM 1158 C CA . VAL A 1 145 ? -3.082 2.205 -20.001 1.00 76.88 145 VAL A CA 1
ATOM 1159 C C . VAL A 1 145 ? -4.282 2.731 -20.788 1.00 76.88 145 VAL A C 1
ATOM 1161 O O . VAL A 1 145 ? -5.231 1.989 -21.030 1.00 76.88 145 VAL A O 1
ATOM 1164 N N . ARG A 1 146 ? -4.220 3.980 -21.260 1.00 78.31 146 ARG A N 1
ATOM 1165 C CA . ARG A 1 146 ? -5.272 4.607 -22.069 1.00 78.31 146 ARG A CA 1
ATOM 1166 C C . ARG A 1 146 ? -5.486 3.877 -23.395 1.00 78.31 146 ARG A C 1
ATOM 1168 O O . ARG A 1 146 ? -6.623 3.583 -23.746 1.00 78.31 146 ARG A O 1
ATOM 1175 N N . GLU A 1 147 ? -4.405 3.534 -24.094 1.00 77.81 147 GLU A N 1
ATOM 1176 C CA . GLU A 1 147 ? -4.445 2.739 -25.330 1.00 77.81 147 GLU A CA 1
ATOM 1177 C C . GLU A 1 147 ? -5.008 1.329 -25.110 1.00 77.81 147 GLU A C 1
ATOM 1179 O O . GLU A 1 147 ? -5.649 0.774 -26.000 1.00 77.81 147 GLU A O 1
ATOM 1184 N N . ASN A 1 148 ? -4.806 0.757 -23.921 1.00 72.38 148 ASN A N 1
ATOM 1185 C CA . ASN A 1 148 ? -5.327 -0.555 -23.538 1.00 72.38 148 ASN A CA 1
ATOM 1186 C C . ASN A 1 148 ? -6.780 -0.511 -23.017 1.00 72.38 148 ASN A C 1
ATOM 1188 O O . ASN A 1 148 ? -7.236 -1.471 -22.402 1.00 72.38 148 ASN A O 1
ATOM 1192 N N . GLY A 1 149 ? -7.518 0.582 -23.246 1.00 70.06 149 GLY A N 1
ATOM 1193 C CA . GLY A 1 149 ? -8.917 0.714 -22.824 1.00 70.06 149 GLY A CA 1
ATOM 1194 C C . GLY A 1 149 ? -9.101 1.165 -21.372 1.00 70.06 149 GLY A C 1
ATOM 1195 O O . GLY A 1 149 ? -10.194 1.048 -20.828 1.00 70.06 149 GLY A O 1
ATOM 1196 N N . GLY A 1 150 ? -8.047 1.680 -20.735 1.00 67.44 150 GLY A N 1
ATOM 1197 C CA . GLY A 1 150 ? -8.092 2.242 -19.383 1.00 67.44 150 GLY A CA 1
ATOM 1198 C C . GLY A 1 150 ? -8.014 1.213 -18.254 1.00 67.44 150 GLY A C 1
ATOM 1199 O O . GLY A 1 150 ? -7.931 1.605 -17.093 1.00 67.44 150 GLY A O 1
ATOM 1200 N N . SER A 1 151 ? -8.013 -0.086 -18.565 1.00 62.94 151 SER A N 1
ATOM 1201 C CA . SER A 1 151 ? -7.882 -1.151 -17.571 1.00 62.94 151 SER A CA 1
ATOM 1202 C C . SER A 1 151 ? -6.430 -1.584 -17.381 1.00 62.94 151 SER A C 1
ATOM 1204 O O . SER A 1 151 ? -5.679 -1.756 -18.345 1.00 62.94 151 SER A O 1
ATOM 1206 N N . SER A 1 152 ? -6.057 -1.837 -16.128 1.00 66.69 152 SER A N 1
ATOM 1207 C CA . SER A 1 152 ? -4.818 -2.534 -15.778 1.00 66.69 152 SER A CA 1
ATOM 1208 C C . SER A 1 152 ? -4.827 -3.978 -16.289 1.00 66.69 152 SER A C 1
ATOM 1210 O O . SER A 1 152 ? -5.880 -4.540 -16.593 1.00 66.69 152 SER A O 1
ATOM 1212 N N . TYR A 1 153 ? -3.646 -4.601 -16.353 1.00 65.56 153 TYR A N 1
ATOM 1213 C CA . TYR A 1 153 ? -3.543 -6.028 -16.658 1.00 65.56 153 TYR A CA 1
ATOM 1214 C C . TYR A 1 153 ? -4.382 -6.840 -15.664 1.00 65.56 153 TYR A C 1
ATOM 1216 O O . TYR A 1 153 ? -4.198 -6.729 -14.452 1.00 65.56 153 TYR A O 1
ATOM 1224 N N . THR A 1 154 ? -5.293 -7.654 -16.185 1.00 63.94 154 THR A N 1
ATOM 1225 C CA . THR A 1 154 ? -6.164 -8.525 -15.401 1.00 63.94 154 THR A CA 1
ATOM 1226 C C . THR A 1 154 ? -6.250 -9.882 -16.091 1.00 63.94 154 THR A C 1
ATOM 1228 O O . THR A 1 154 ? -6.353 -9.963 -17.314 1.00 63.94 154 THR A O 1
ATOM 1231 N N . ASP A 1 155 ? -6.161 -10.942 -15.296 1.00 74.25 155 ASP A N 1
ATOM 1232 C CA . ASP A 1 155 ? -6.346 -12.334 -15.705 1.00 74.25 155 ASP A CA 1
ATOM 1233 C C . ASP A 1 155 ? -7.300 -12.991 -14.698 1.00 74.25 155 ASP A C 1
ATOM 1235 O O . ASP A 1 155 ? -7.451 -12.509 -13.571 1.00 74.25 155 ASP A O 1
ATOM 1239 N N . VAL A 1 156 ? -7.935 -14.097 -15.072 1.00 74.31 156 VAL A N 1
ATOM 1240 C CA . VAL A 1 156 ? -8.899 -14.831 -14.243 1.00 74.31 156 VAL A CA 1
ATOM 1241 C C . VAL A 1 156 ? -8.291 -15.206 -12.889 1.00 74.31 156 VAL A C 1
ATOM 1243 O O . VAL A 1 156 ? -8.956 -15.097 -11.857 1.00 74.31 156 VAL A O 1
ATOM 1246 N N . ASP A 1 157 ? -7.018 -15.598 -12.863 1.00 73.50 157 ASP A N 1
ATOM 1247 C CA . ASP A 1 157 ? -6.325 -15.945 -11.620 1.00 73.50 157 ASP A CA 1
ATOM 1248 C C . ASP A 1 157 ? -6.026 -14.715 -10.754 1.00 73.50 157 ASP A C 1
ATOM 1250 O O . ASP A 1 157 ? -6.159 -14.778 -9.530 1.00 73.50 157 ASP A O 1
ATOM 1254 N N . TYR A 1 158 ? -5.722 -13.570 -11.375 1.00 71.44 158 TYR A N 1
ATOM 1255 C CA . TYR A 1 158 ? -5.587 -12.296 -10.665 1.00 71.44 158 TYR A CA 1
ATOM 1256 C C . TYR A 1 158 ? -6.912 -11.862 -10.037 1.00 71.44 158 TYR A C 1
ATOM 1258 O O . TYR A 1 158 ? -6.924 -11.477 -8.874 1.00 71.44 158 TYR A O 1
ATOM 1266 N N . GLN A 1 159 ? -8.028 -11.985 -10.758 1.00 73.69 159 GLN A N 1
ATOM 1267 C CA . GLN A 1 159 ? -9.356 -11.632 -10.241 1.00 73.69 159 GLN A CA 1
ATOM 1268 C C . GLN A 1 159 ? -9.754 -12.513 -9.053 1.00 73.69 159 GLN A C 1
ATOM 1270 O O . GLN A 1 159 ? -10.278 -12.019 -8.056 1.00 73.69 159 GLN A O 1
ATOM 1275 N N . LYS A 1 160 ? -9.467 -13.819 -9.123 1.00 77.88 160 LYS A N 1
ATOM 1276 C CA . LYS A 1 160 ? -9.688 -14.741 -7.998 1.00 77.88 160 LYS A CA 1
ATOM 1277 C C . LYS A 1 160 ? -8.825 -14.381 -6.792 1.00 77.88 160 LYS A C 1
ATOM 1279 O O . LYS A 1 160 ? -9.331 -14.374 -5.671 1.00 77.88 160 LYS A O 1
ATOM 1284 N N . ALA A 1 161 ? -7.542 -14.093 -7.012 1.00 76.19 161 ALA A N 1
ATOM 1285 C CA . ALA A 1 161 ? -6.626 -13.700 -5.947 1.00 76.19 161 ALA A CA 1
ATOM 1286 C C . ALA A 1 161 ? -7.054 -12.374 -5.300 1.00 76.19 161 ALA A C 1
ATOM 1288 O O . ALA A 1 161 ? -7.096 -12.278 -4.076 1.00 76.19 161 ALA A O 1
ATOM 1289 N N . GLU A 1 162 ? -7.434 -11.382 -6.103 1.00 76.25 162 GLU A N 1
ATOM 1290 C CA . GLU A 1 162 ? -7.939 -10.095 -5.629 1.00 76.25 162 GLU A CA 1
ATOM 1291 C C . GLU A 1 162 ? -9.221 -10.264 -4.809 1.00 76.25 162 GLU A C 1
ATOM 1293 O O . GLU A 1 162 ? -9.307 -9.743 -3.698 1.00 76.25 162 GLU A O 1
ATOM 1298 N N . LEU A 1 163 ? -10.177 -11.061 -5.291 1.00 83.12 163 LEU A N 1
ATOM 1299 C CA . LEU A 1 163 ? -11.413 -11.343 -4.563 1.00 83.12 163 LEU A CA 1
ATOM 1300 C C . LEU A 1 163 ? -11.144 -12.039 -3.220 1.00 83.12 163 LEU A C 1
ATOM 1302 O O . LEU A 1 163 ? -11.737 -11.680 -2.201 1.00 83.12 163 LEU A O 1
ATOM 1306 N N . ALA A 1 164 ? -10.239 -13.021 -3.199 1.00 84.88 164 ALA A N 1
ATOM 1307 C CA . ALA A 1 164 ? -9.851 -13.709 -1.971 1.00 84.88 164 ALA A CA 1
ATOM 1308 C C . ALA A 1 164 ? -9.184 -12.752 -0.969 1.00 84.88 164 ALA A C 1
ATOM 1310 O O . ALA A 1 164 ? -9.502 -12.785 0.220 1.00 84.88 164 ALA A O 1
ATOM 1311 N N . LEU A 1 165 ? -8.310 -11.861 -1.448 1.00 81.56 165 LEU A N 1
ATOM 1312 C CA . LEU A 1 165 ? -7.667 -10.841 -0.621 1.00 81.56 165 LEU A CA 1
ATOM 1313 C C . LEU A 1 165 ? -8.680 -9.835 -0.068 1.00 81.56 165 LEU A C 1
ATOM 1315 O O . LEU A 1 165 ? -8.643 -9.547 1.124 1.00 81.56 165 LEU A O 1
ATOM 1319 N N . GLN A 1 166 ? -9.606 -9.340 -0.891 1.00 79.31 166 GLN A N 1
ATOM 1320 C CA . GLN A 1 166 ? -10.663 -8.424 -0.452 1.00 79.31 166 GLN A CA 1
ATOM 1321 C C . GLN A 1 166 ? -11.529 -9.055 0.641 1.00 79.31 166 GLN A C 1
ATOM 1323 O O . GLN A 1 166 ? -11.771 -8.429 1.672 1.00 79.31 166 GLN A O 1
ATOM 1328 N N . LYS A 1 167 ? -11.925 -10.321 0.460 1.00 86.00 167 LYS A N 1
ATOM 1329 C CA . LYS A 1 167 ? -12.675 -11.069 1.474 1.00 86.00 167 LYS A CA 1
ATOM 1330 C C . LYS A 1 167 ? -11.886 -11.189 2.779 1.00 86.00 167 LYS A C 1
ATOM 1332 O O . LYS A 1 167 ? -12.428 -10.918 3.844 1.00 86.00 167 LYS A O 1
ATOM 1337 N N . GLN A 1 168 ? -10.601 -11.531 2.699 1.00 80.12 168 GLN A N 1
ATOM 1338 C CA . GLN A 1 168 ? -9.746 -11.664 3.877 1.00 80.12 168 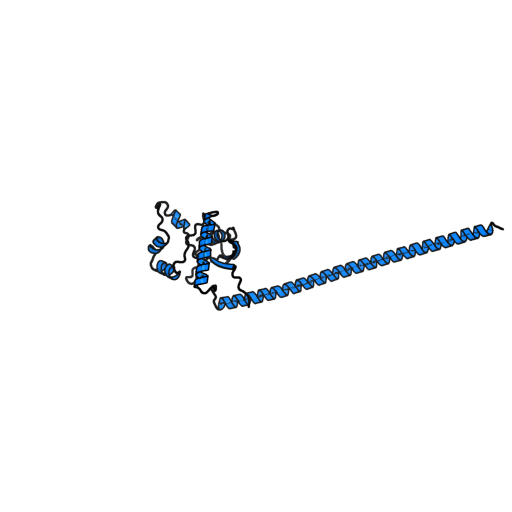GLN A CA 1
ATOM 1339 C C . GLN A 1 168 ? -9.544 -10.328 4.609 1.00 80.12 168 GLN A C 1
ATOM 1341 O O . GLN A 1 168 ? -9.534 -10.293 5.840 1.00 80.12 168 GLN A O 1
ATOM 1346 N N . VAL A 1 169 ? -9.372 -9.228 3.870 1.00 79.44 169 VAL A N 1
ATOM 1347 C CA . VAL A 1 169 ? -9.246 -7.874 4.433 1.00 79.44 169 VAL A CA 1
ATOM 1348 C C . VAL A 1 169 ? -10.525 -7.482 5.168 1.00 79.44 169 VAL A C 1
ATOM 1350 O O . VAL A 1 169 ? -10.443 -7.001 6.297 1.00 79.44 169 VAL A O 1
ATOM 1353 N N . GLU A 1 170 ? -11.688 -7.744 4.574 1.00 85.00 170 GLU A N 1
ATOM 1354 C CA . GLU A 1 170 ? -12.982 -7.448 5.187 1.00 85.00 170 GLU A CA 1
ATOM 1355 C C . GLU A 1 170 ? -13.237 -8.302 6.438 1.00 85.00 170 GLU A C 1
ATOM 1357 O O . GLU A 1 170 ? -13.608 -7.778 7.486 1.00 85.00 170 GLU A O 1
ATOM 1362 N N . GLU A 1 171 ? -12.947 -9.604 6.383 1.00 89.69 171 GLU A N 1
ATOM 1363 C CA . GLU A 1 171 ? -13.037 -10.491 7.549 1.00 89.69 171 GLU A CA 1
ATOM 1364 C C . GLU A 1 171 ? -12.126 -10.025 8.692 1.00 89.69 171 GLU A C 1
ATOM 1366 O O . GLU A 1 171 ? -12.531 -10.014 9.857 1.00 89.69 171 GLU A O 1
ATOM 1371 N N . ASN A 1 172 ? -10.897 -9.611 8.373 1.00 85.19 172 ASN A N 1
ATOM 1372 C CA . ASN A 1 172 ? -9.963 -9.079 9.360 1.00 85.19 172 ASN A CA 1
ATOM 1373 C C . ASN A 1 172 ? -10.440 -7.739 9.934 1.00 85.19 172 ASN A C 1
ATOM 1375 O O . ASN A 1 172 ? -10.241 -7.494 11.124 1.00 85.19 172 ASN A O 1
ATOM 1379 N N . ARG A 1 173 ? -11.069 -6.883 9.119 1.00 87.31 173 ARG A N 1
ATOM 1380 C CA . ARG A 1 173 ? -11.668 -5.623 9.576 1.00 87.31 173 ARG A CA 1
ATOM 1381 C C . ARG A 1 173 ? -12.769 -5.889 10.597 1.00 87.31 173 ARG A C 1
ATOM 1383 O O . ARG A 1 173 ? -12.696 -5.365 11.703 1.00 87.31 173 ARG A O 1
ATOM 1390 N N . ILE A 1 174 ? -13.715 -6.766 10.262 1.00 93.12 174 ILE A N 1
ATOM 1391 C CA . ILE A 1 174 ? -14.833 -7.130 11.143 1.00 93.12 174 ILE A CA 1
ATOM 1392 C C . ILE A 1 174 ? -14.320 -7.712 12.466 1.00 93.12 174 ILE A C 1
ATOM 1394 O O . ILE A 1 174 ? -14.796 -7.327 13.533 1.00 93.12 174 ILE A O 1
ATOM 1398 N N . LYS A 1 175 ? -13.322 -8.606 12.419 1.00 91.88 175 LYS A N 1
ATOM 1399 C CA . LYS A 1 175 ? -12.713 -9.181 13.631 1.00 91.88 175 LYS A CA 1
ATOM 1400 C C . LYS A 1 175 ? -12.077 -8.113 14.520 1.00 91.88 175 LYS A C 1
ATOM 1402 O O . LYS A 1 175 ? -12.371 -8.071 15.709 1.00 91.88 175 LYS A O 1
ATOM 1407 N N . ARG A 1 176 ? -11.264 -7.223 13.943 1.00 89.19 176 ARG A N 1
ATOM 1408 C CA . ARG A 1 176 ? -10.614 -6.133 14.691 1.00 89.19 176 ARG A CA 1
ATOM 1409 C C . ARG A 1 176 ? -11.628 -5.175 15.308 1.00 89.19 176 ARG A C 1
ATOM 1411 O O . ARG A 1 176 ? -11.458 -4.772 16.450 1.00 89.19 176 ARG A O 1
ATOM 1418 N N . GLU A 1 177 ? -12.686 -4.822 14.583 1.00 92.88 177 GLU A N 1
ATOM 1419 C CA . GLU A 1 177 ? -13.752 -3.964 15.114 1.00 92.88 177 GLU A CA 1
ATOM 1420 C C . GLU A 1 177 ? -14.507 -4.626 16.275 1.00 92.88 177 GLU A C 1
ATOM 1422 O O . GLU A 1 177 ? -14.855 -3.950 17.243 1.00 92.88 177 GLU A O 1
ATOM 1427 N N . ALA A 1 178 ? -14.745 -5.939 16.209 1.00 95.56 178 ALA A N 1
ATOM 1428 C CA . ALA A 1 178 ? -15.353 -6.685 17.308 1.00 95.56 178 ALA A CA 1
ATOM 1429 C C . ALA A 1 178 ? -14.438 -6.734 18.545 1.00 95.56 178 ALA A C 1
ATOM 1431 O O . ALA A 1 178 ? -14.905 -6.473 19.652 1.00 95.56 178 ALA A O 1
ATOM 1432 N N . GLU A 1 179 ? -13.141 -6.994 18.354 1.00 96.25 179 GLU A N 1
ATOM 1433 C CA . GLU A 1 179 ? -12.140 -6.988 19.430 1.00 96.25 179 GLU A CA 1
ATOM 1434 C C . GLU A 1 179 ? -12.030 -5.611 20.101 1.00 96.25 179 GLU A C 1
ATOM 1436 O O . GLU A 1 179 ? -12.031 -5.525 21.328 1.00 96.25 179 GLU A O 1
ATOM 1441 N N . ILE A 1 180 ? -12.002 -4.524 19.317 1.00 93.56 180 ILE A N 1
ATOM 1442 C CA . ILE A 1 180 ? -11.977 -3.151 19.847 1.00 93.56 180 ILE A CA 1
ATOM 1443 C C . ILE A 1 180 ? -13.211 -2.888 20.713 1.00 93.56 180 ILE A C 1
ATOM 1445 O O . ILE A 1 180 ? -13.066 -2.427 21.842 1.00 93.56 180 ILE A O 1
ATOM 1449 N N . LYS A 1 181 ? -14.413 -3.238 20.237 1.00 95.94 181 LYS A N 1
ATOM 1450 C CA . LYS A 1 181 ? -15.650 -3.063 21.019 1.00 95.94 181 LYS A CA 1
ATOM 1451 C C . LYS A 1 181 ? -15.635 -3.860 22.320 1.00 95.94 181 LYS A C 1
ATOM 1453 O O . LYS A 1 181 ? -16.137 -3.385 23.336 1.00 95.94 181 LYS A O 1
ATOM 1458 N N . GLU A 1 182 ? -15.075 -5.067 22.305 1.00 97.12 182 GLU A N 1
ATOM 1459 C CA . GLU A 1 182 ? -14.967 -5.886 23.511 1.00 97.12 182 GLU A CA 1
ATOM 1460 C C . GLU A 1 182 ? -14.007 -5.258 24.534 1.00 97.12 182 GLU A C 1
ATOM 1462 O O . GLU A 1 182 ? -14.320 -5.215 25.726 1.00 97.12 182 GLU A O 1
ATOM 1467 N N . ILE A 1 183 ? -12.873 -4.719 24.076 1.00 95.75 183 ILE A N 1
ATOM 1468 C CA . ILE A 1 183 ? -11.913 -3.996 24.924 1.00 95.75 183 ILE A CA 1
ATOM 1469 C C . ILE A 1 183 ? -12.545 -2.719 25.493 1.00 95.75 183 ILE A C 1
ATOM 1471 O O . ILE A 1 183 ? -12.471 -2.492 26.700 1.00 95.75 183 ILE A O 1
ATOM 1475 N N . GLU A 1 184 ? -13.213 -1.917 24.661 1.00 94.81 184 GLU A N 1
ATOM 1476 C CA . GLU A 1 184 ? -13.905 -0.695 25.092 1.00 94.81 184 GLU A CA 1
ATOM 1477 C C . GLU A 1 184 ? -14.967 -0.990 26.157 1.00 94.81 184 GLU A C 1
ATOM 1479 O O . GLU A 1 184 ? -15.057 -0.285 27.165 1.00 94.81 184 GLU A O 1
ATOM 1484 N N . GLN A 1 185 ? -15.749 -2.058 25.972 1.00 96.06 185 GLN A N 1
ATOM 1485 C CA . GLN A 1 185 ? -16.767 -2.451 26.939 1.00 96.06 185 GLN A CA 1
ATOM 1486 C C . GLN A 1 185 ? -16.150 -2.924 28.261 1.00 96.06 185 GLN A C 1
ATOM 1488 O O . GLN A 1 185 ? -16.662 -2.567 29.323 1.00 96.06 185 GLN A O 1
ATOM 1493 N N . LYS A 1 186 ? -15.049 -3.688 28.217 1.00 96.00 186 LYS A N 1
ATOM 1494 C CA . LYS A 1 186 ? -14.318 -4.112 29.423 1.00 96.00 186 LYS A CA 1
ATOM 1495 C C . LYS A 1 186 ? -13.775 -2.913 30.193 1.00 96.00 186 LYS A C 1
ATOM 1497 O O . LYS A 1 186 ? -14.089 -2.781 31.371 1.00 96.00 186 LYS A O 1
ATOM 1502 N N . MET A 1 187 ? -13.078 -1.999 29.517 1.00 95.44 187 MET A N 1
ATOM 1503 C CA . MET A 1 187 ? -12.566 -0.771 30.138 1.00 95.44 187 MET A CA 1
ATOM 1504 C C . MET A 1 187 ? -13.689 0.065 30.759 1.00 95.44 187 MET A C 1
ATOM 1506 O O . MET A 1 187 ? -13.558 0.566 31.872 1.00 95.44 187 MET A O 1
ATOM 1510 N N . LYS A 1 188 ? -14.822 0.208 30.062 1.00 94.88 188 LYS A N 1
ATOM 1511 C CA . LYS A 1 188 ? -15.972 0.958 30.578 1.00 94.88 188 LYS A CA 1
ATOM 1512 C C . LYS A 1 188 ? -16.561 0.314 31.832 1.00 94.88 188 LYS A C 1
ATOM 1514 O O . LYS A 1 188 ? -16.912 1.034 32.767 1.00 94.88 188 LYS A O 1
ATOM 1519 N N . ASN A 1 189 ? -16.680 -1.011 31.850 1.00 95.19 189 ASN A N 1
ATOM 1520 C CA . ASN A 1 189 ? -17.173 -1.742 33.014 1.00 95.19 189 ASN A CA 1
ATOM 1521 C C . ASN A 1 189 ? -16.207 -1.595 34.197 1.00 95.19 189 ASN A C 1
ATOM 1523 O O . ASN A 1 189 ? -16.658 -1.234 35.276 1.00 95.19 189 ASN A O 1
ATOM 1527 N N . GLU A 1 190 ? -14.898 -1.758 33.980 1.00 95.81 190 GLU A N 1
ATOM 1528 C CA . GLU A 1 190 ? -13.874 -1.581 35.021 1.00 95.81 190 GLU A CA 1
ATOM 1529 C C . GLU A 1 190 ? -13.912 -0.177 35.636 1.00 95.81 190 GLU A C 1
ATOM 1531 O O . GLU A 1 190 ? -14.012 -0.046 36.854 1.00 95.81 190 GLU A O 1
ATOM 1536 N N . ILE A 1 191 ? -13.940 0.877 34.810 1.00 95.38 191 ILE A N 1
ATOM 1537 C CA . ILE A 1 191 ? -14.060 2.265 35.291 1.00 95.38 191 ILE A CA 1
ATOM 1538 C C . ILE A 1 191 ? -15.354 2.455 36.093 1.00 95.38 191 ILE A C 1
ATOM 1540 O O . ILE A 1 191 ? -15.367 3.141 37.115 1.00 95.38 191 ILE A O 1
ATOM 1544 N N . THR A 1 192 ? -16.458 1.864 35.632 1.00 95.12 192 THR A N 1
ATOM 1545 C CA . THR A 1 192 ? -17.757 1.977 36.310 1.00 95.12 192 THR A CA 1
ATOM 1546 C C . THR A 1 192 ? -17.728 1.285 37.672 1.00 95.12 192 THR A C 1
ATOM 1548 O O . THR A 1 192 ? -18.215 1.853 38.652 1.00 95.12 192 THR A O 1
ATOM 1551 N N . ASP A 1 193 ? -17.135 0.096 37.748 1.00 95.44 193 ASP A N 1
ATOM 1552 C CA . ASP A 1 193 ? -17.019 -0.689 38.976 1.00 95.44 193 ASP A CA 1
ATOM 1553 C C . ASP A 1 193 ? -16.081 -0.014 39.988 1.00 95.44 193 ASP A C 1
ATOM 1555 O O . ASP A 1 193 ? -16.433 0.106 41.165 1.00 95.44 193 ASP A O 1
ATOM 1559 N N . GLU A 1 194 ? -14.934 0.510 39.541 1.00 95.75 194 GLU A N 1
ATOM 1560 C CA . GLU A 1 194 ? -14.024 1.289 40.391 1.00 95.75 194 GLU A CA 1
ATOM 1561 C C . GLU A 1 194 ? -14.694 2.557 40.929 1.00 95.75 194 GLU A C 1
ATOM 1563 O O . GLU A 1 194 ? -14.647 2.830 42.132 1.00 95.75 194 GLU A O 1
ATOM 1568 N N . MET A 1 195 ? -15.371 3.315 40.061 1.00 95.50 195 MET A N 1
ATOM 1569 C CA . MET A 1 195 ? -16.061 4.542 40.455 1.00 95.50 195 MET A CA 1
ATOM 1570 C C . MET A 1 195 ? -17.195 4.258 41.445 1.00 95.50 195 MET A C 1
ATOM 1572 O O . MET A 1 195 ? -17.373 5.001 42.413 1.00 95.50 195 MET A O 1
ATOM 1576 N N . LYS A 1 196 ? -17.940 3.164 41.244 1.00 95.69 196 LYS A N 1
ATOM 1577 C CA . LYS A 1 196 ? -18.994 2.731 42.165 1.00 95.69 196 LYS A CA 1
ATOM 1578 C C . LYS A 1 196 ? -18.424 2.379 43.538 1.00 95.69 196 LYS A C 1
ATOM 1580 O O . LYS A 1 196 ? -18.946 2.858 44.542 1.00 95.69 196 LYS A O 1
ATOM 1585 N N . LYS A 1 197 ? -17.334 1.608 43.584 1.00 95.88 197 LYS A N 1
ATOM 1586 C CA . LYS A 1 197 ? -16.662 1.249 44.838 1.00 95.88 197 LYS A CA 1
ATOM 1587 C C . LYS A 1 197 ? -16.169 2.490 45.585 1.00 95.88 197 LYS A C 1
ATOM 1589 O O . LYS A 1 197 ? -16.418 2.628 46.780 1.00 95.88 197 LYS A O 1
ATOM 1594 N N . HIS A 1 198 ? -15.541 3.427 44.875 1.00 95.62 198 HIS A N 1
ATOM 1595 C CA . HIS A 1 198 ? -15.075 4.676 45.472 1.00 95.62 198 HIS A CA 1
ATOM 1596 C C . HIS A 1 198 ? -16.230 5.518 46.043 1.00 95.62 198 HIS A C 1
ATOM 1598 O O . HIS A 1 198 ? -16.113 6.099 47.123 1.00 95.62 198 HIS A O 1
ATOM 1604 N N . TYR A 1 199 ? -17.373 5.556 45.351 1.00 94.62 199 TYR A N 1
ATOM 1605 C CA . TYR A 1 199 ? -18.567 6.257 45.823 1.00 94.62 199 TYR A CA 1
ATOM 1606 C C . TYR A 1 199 ? -19.167 5.616 47.085 1.00 94.62 199 TYR A C 1
ATOM 1608 O O . TYR A 1 199 ? -19.544 6.327 48.018 1.00 94.62 199 TYR A O 1
ATOM 1616 N N . GLU A 1 200 ? -19.225 4.283 47.145 1.00 95.81 200 GLU A N 1
ATOM 1617 C CA . GLU A 1 200 ? -19.694 3.542 48.323 1.00 95.81 200 GLU A CA 1
ATOM 1618 C C . GLU A 1 200 ? -18.803 3.804 49.549 1.00 95.81 200 GLU A C 1
ATOM 1620 O O . GLU A 1 200 ? -19.316 4.135 50.621 1.00 95.81 200 GLU A O 1
ATOM 1625 N N . GLU A 1 201 ? -17.478 3.766 49.380 1.00 96.62 201 GLU A N 1
ATOM 1626 C CA . GLU A 1 201 ? -16.513 4.076 50.444 1.00 96.62 201 GLU A CA 1
ATOM 1627 C C . GLU A 1 201 ? -16.666 5.518 50.962 1.00 96.62 201 GLU A C 1
ATOM 1629 O O . GLU A 1 201 ? -16.693 5.755 52.175 1.00 96.62 201 GLU A O 1
ATOM 1634 N N . MET A 1 202 ? -16.827 6.486 50.055 1.00 97.12 202 MET A N 1
ATOM 1635 C CA . MET A 1 202 ? -17.021 7.898 50.399 1.00 97.12 202 MET A CA 1
ATOM 1636 C C . MET A 1 202 ? -18.335 8.134 51.157 1.00 97.12 202 MET A C 1
ATOM 1638 O O . MET A 1 202 ? -18.360 8.864 52.152 1.00 97.12 202 MET A O 1
ATOM 1642 N N . LEU A 1 203 ? -19.429 7.490 50.732 1.00 96.25 203 LEU A N 1
ATOM 1643 C CA . LEU A 1 203 ? -20.715 7.551 51.433 1.00 96.25 203 LEU A CA 1
ATOM 1644 C C . LEU A 1 203 ? -20.617 6.998 52.856 1.00 96.25 203 LEU A C 1
ATOM 1646 O O . LEU A 1 203 ? -21.252 7.520 53.775 1.00 96.25 203 LEU A O 1
ATOM 1650 N N . GLU A 1 204 ? -19.841 5.938 53.052 1.00 96.56 204 GLU A N 1
ATOM 1651 C CA . GLU A 1 204 ? -19.678 5.311 54.356 1.00 96.56 204 GLU A CA 1
ATOM 1652 C C . GLU A 1 204 ? -18.820 6.157 55.304 1.00 96.56 204 GLU A C 1
ATOM 1654 O O . GLU A 1 204 ? -19.154 6.290 56.485 1.00 96.56 204 GLU A O 1
ATOM 1659 N N . GLN A 1 205 ? -17.782 6.819 54.784 1.00 95.75 205 GLN A N 1
ATOM 1660 C CA . GLN A 1 205 ? -17.035 7.834 55.530 1.00 95.75 205 GLN A CA 1
ATOM 1661 C C . GLN A 1 205 ? -17.931 9.005 55.949 1.00 95.75 205 GLN A C 1
ATOM 1663 O O . GLN A 1 205 ? -17.928 9.387 57.120 1.00 95.75 205 GLN A O 1
ATOM 1668 N N . LEU A 1 206 ? -18.754 9.526 55.033 1.00 96.12 206 LEU A N 1
ATOM 1669 C CA . LEU A 1 206 ? -19.658 10.638 55.328 1.00 96.12 206 LEU A CA 1
ATOM 1670 C C . LEU A 1 206 ? -20.683 10.272 56.411 1.00 96.12 206 LEU A C 1
ATOM 1672 O O . LEU A 1 206 ? -20.925 11.061 57.323 1.00 96.12 206 LEU A O 1
ATOM 1676 N N . LYS A 1 207 ? -21.253 9.061 56.357 1.00 95.94 207 LYS A N 1
ATOM 1677 C CA . LYS A 1 207 ? -22.171 8.562 57.397 1.00 95.94 207 LYS A CA 1
ATOM 1678 C C . LYS A 1 207 ? -21.506 8.517 58.773 1.00 95.94 207 LYS A C 1
ATOM 1680 O O . LYS A 1 207 ? -22.104 8.977 59.743 1.00 95.94 207 LYS A O 1
ATOM 1685 N N . ARG A 1 208 ? -20.269 8.013 58.857 1.00 95.31 208 ARG A N 1
ATOM 1686 C CA . ARG A 1 208 ? -19.511 7.962 60.120 1.00 95.31 208 ARG A CA 1
ATOM 1687 C C . ARG A 1 208 ? -19.270 9.355 60.696 1.00 95.31 208 ARG A C 1
ATOM 1689 O O . ARG A 1 208 ? -19.395 9.531 61.906 1.00 95.31 208 ARG A O 1
ATOM 1696 N N . GLU A 1 209 ? -18.970 10.334 59.846 1.00 95.94 209 GLU A N 1
ATOM 1697 C CA . GLU A 1 209 ? -18.756 11.714 60.289 1.00 95.94 209 GLU A CA 1
ATOM 1698 C C . GLU A 1 209 ? -20.056 12.364 60.780 1.00 95.94 209 GLU A C 1
ATOM 1700 O O . GLU A 1 209 ? -20.081 12.977 61.846 1.00 95.94 209 GLU A O 1
ATOM 1705 N N . VAL A 1 210 ? -21.170 12.148 60.070 1.00 95.94 210 VAL A N 1
ATOM 1706 C CA . VAL A 1 210 ? -22.500 12.602 60.509 1.00 95.94 210 VAL A CA 1
ATOM 1707 C C . VAL A 1 210 ? -22.869 12.004 61.870 1.00 95.94 210 VAL A C 1
ATOM 1709 O O . VAL A 1 210 ? -23.370 12.720 62.738 1.00 95.94 210 VAL A O 1
ATOM 1712 N N . ASP A 1 211 ? -22.618 10.713 62.090 1.00 95.69 211 ASP A N 1
ATOM 1713 C CA . ASP A 1 211 ? -22.913 10.063 63.369 1.00 95.69 211 ASP A CA 1
ATOM 1714 C C . ASP A 1 211 ? -22.010 10.558 64.508 1.00 95.69 211 ASP A C 1
ATOM 1716 O O . ASP A 1 211 ? -22.473 10.658 65.649 1.00 95.69 211 ASP A O 1
ATOM 1720 N N . ARG A 1 212 ? -20.752 10.916 64.216 1.00 95.25 212 ARG A N 1
ATOM 1721 C CA . ARG A 1 212 ? -19.849 11.560 65.183 1.00 95.25 212 ARG A CA 1
ATOM 1722 C C . ARG A 1 212 ? -20.373 12.938 65.587 1.00 95.25 212 ARG A C 1
ATOM 1724 O O . ARG A 1 212 ? -20.597 13.165 66.773 1.00 95.25 212 ARG A O 1
ATOM 1731 N N . LEU A 1 213 ? -20.667 13.804 64.617 1.00 94.44 213 LEU A N 1
ATOM 1732 C CA . LEU A 1 213 ? -21.198 15.148 64.876 1.00 94.44 213 LEU A CA 1
ATOM 1733 C C . LEU A 1 213 ? -22.527 15.100 65.645 1.00 94.44 213 LEU A C 1
ATOM 1735 O O . LEU A 1 213 ? -22.755 15.881 66.565 1.00 94.44 213 LEU A O 1
ATOM 1739 N N . ARG A 1 214 ? -23.406 14.139 65.333 1.00 93.75 214 ARG A N 1
ATOM 1740 C CA . ARG A 1 214 ? -24.654 13.922 66.087 1.00 93.75 214 ARG A CA 1
ATOM 1741 C C . ARG A 1 214 ? -24.412 13.557 67.551 1.00 93.75 214 ARG A C 1
ATOM 1743 O O . ARG A 1 214 ? -25.218 13.944 68.397 1.00 93.75 214 ARG A O 1
ATOM 1750 N N . LYS A 1 215 ? -23.361 12.788 67.853 1.00 92.62 215 LYS A N 1
ATOM 1751 C CA . LYS A 1 215 ? -22.983 12.465 69.237 1.00 92.62 215 LYS A CA 1
ATOM 1752 C C . LYS A 1 215 ? -22.470 13.703 69.967 1.00 92.62 215 LYS A C 1
ATOM 1754 O O . LYS A 1 215 ? -22.962 13.974 71.056 1.00 92.62 215 LYS A O 1
ATOM 1759 N N . GLU A 1 216 ? -21.594 14.485 69.341 1.00 93.75 216 GLU A N 1
ATOM 1760 C CA . GLU A 1 216 ? -21.062 15.728 69.920 1.00 93.75 216 GLU A CA 1
ATOM 1761 C C . GLU A 1 216 ? -22.171 16.745 70.224 1.00 93.75 216 GLU A C 1
ATOM 1763 O O . GLU A 1 216 ? -22.228 17.283 71.328 1.00 93.75 216 GLU A O 1
ATOM 1768 N N . ILE A 1 217 ? -23.117 16.940 69.295 1.00 92.75 217 ILE A N 1
ATOM 1769 C CA . ILE A 1 217 ? -24.284 17.813 69.513 1.00 92.75 217 ILE A CA 1
ATOM 1770 C C . ILE A 1 217 ? -25.122 17.326 70.705 1.00 92.75 217 ILE A C 1
ATOM 1772 O O . ILE A 1 217 ? -25.569 18.131 71.522 1.00 92.75 217 ILE A O 1
ATOM 1776 N N . LYS A 1 218 ? -25.342 16.009 70.834 1.00 89.56 218 LYS A N 1
ATOM 1777 C CA . LYS A 1 218 ? -26.080 15.447 71.977 1.00 89.56 218 LYS A CA 1
ATOM 1778 C C . LYS A 1 218 ? -25.344 15.667 73.295 1.00 89.56 218 LYS A C 1
ATOM 1780 O O . LYS A 1 218 ? -25.985 16.055 74.269 1.00 89.56 218 LYS A O 1
ATOM 1785 N N . GLU A 1 219 ? -24.034 15.448 73.333 1.00 90.44 219 GLU A N 1
ATOM 1786 C CA . GLU A 1 219 ? -23.221 15.682 74.530 1.00 90.44 219 GLU A CA 1
ATOM 1787 C C . GLU A 1 219 ? -23.228 17.158 74.932 1.00 90.44 219 GLU A C 1
ATOM 1789 O O . GLU A 1 219 ? -23.519 17.462 76.088 1.00 90.44 219 GLU A O 1
ATOM 1794 N N . GLN A 1 220 ? -23.028 18.080 73.984 1.00 89.06 220 GLN A N 1
ATOM 1795 C CA . GLN A 1 220 ? -23.155 19.518 74.245 1.00 89.06 220 GLN A CA 1
ATOM 1796 C C . GLN A 1 220 ? -24.533 19.870 74.813 1.00 89.06 220 GLN A C 1
ATOM 1798 O O . GLN A 1 220 ? -24.614 20.516 75.855 1.00 89.06 220 GLN A O 1
ATOM 1803 N N . SER A 1 221 ? -25.615 19.365 74.208 1.00 88.19 221 SER A N 1
ATOM 1804 C CA . SER A 1 221 ? -26.975 19.624 74.700 1.00 88.19 221 SER A CA 1
ATOM 1805 C C . SER A 1 221 ? -27.218 19.098 76.123 1.00 88.19 221 SER A C 1
ATOM 1807 O O . SER A 1 221 ? -27.969 19.701 76.891 1.00 88.19 221 SER A O 1
ATOM 1809 N N . PHE A 1 222 ? -26.564 17.994 76.504 1.00 91.50 222 PHE A N 1
ATOM 1810 C CA . PHE A 1 222 ? -26.637 17.433 77.852 1.00 91.50 222 PHE A CA 1
ATOM 1811 C C . PHE A 1 222 ? -25.896 18.311 78.869 1.00 91.50 222 PHE A C 1
ATOM 1813 O O . PHE A 1 222 ? -26.447 18.623 79.928 1.00 91.50 222 PHE A O 1
ATOM 1820 N N . PHE A 1 223 ? -24.678 18.753 78.537 1.00 88.88 223 PHE A N 1
ATOM 1821 C CA . PHE A 1 223 ? -23.905 19.668 79.380 1.00 88.88 223 PHE A CA 1
ATOM 1822 C C . PHE A 1 223 ? -24.602 21.024 79.550 1.00 88.88 223 PHE A C 1
ATOM 1824 O O . PHE A 1 223 ? -24.709 21.509 80.677 1.00 88.88 223 PHE A O 1
ATOM 1831 N N . ASP A 1 224 ? -25.157 21.597 78.481 1.00 86.75 224 ASP A N 1
ATOM 1832 C CA . ASP A 1 224 ? -25.945 22.833 78.552 1.00 86.75 224 ASP A CA 1
ATOM 1833 C C . ASP A 1 224 ? -27.181 22.669 79.449 1.00 86.75 224 ASP A C 1
ATOM 1835 O O . ASP A 1 224 ? -27.527 23.564 80.227 1.00 86.75 224 ASP A O 1
ATOM 1839 N N . GLY A 1 225 ? -27.831 21.501 79.395 1.00 87.00 225 GLY A N 1
ATOM 1840 C CA . GLY A 1 225 ? -28.925 21.139 80.295 1.00 87.00 225 GLY A CA 1
ATOM 1841 C C . GLY A 1 225 ? -28.507 21.131 81.769 1.00 87.00 225 GLY A C 1
ATOM 1842 O O . GLY A 1 225 ? -29.208 21.700 82.608 1.00 87.00 225 GLY A O 1
ATOM 1843 N N . LEU A 1 226 ? -27.346 20.547 82.086 1.00 89.19 226 LEU A N 1
ATOM 1844 C CA . LEU A 1 226 ? -26.790 20.533 83.445 1.00 89.19 226 LEU A CA 1
ATOM 1845 C C . LEU A 1 226 ? -26.424 21.936 83.942 1.00 89.19 226 LEU A C 1
ATOM 1847 O O . LEU A 1 226 ? -26.750 22.284 85.078 1.00 89.19 226 LEU A O 1
ATOM 1851 N N . ILE A 1 227 ? -25.789 22.756 83.100 1.00 88.38 227 ILE A N 1
ATOM 1852 C CA . ILE A 1 227 ? -25.433 24.140 83.444 1.00 88.38 227 ILE A CA 1
ATOM 1853 C C . ILE A 1 227 ? -26.697 24.954 83.745 1.00 88.38 227 ILE A C 1
ATOM 1855 O O . ILE A 1 227 ? -26.760 25.647 84.763 1.00 88.38 227 ILE A O 1
ATOM 1859 N N . ASN A 1 228 ? -27.729 24.840 82.904 1.00 84.38 228 ASN A N 1
ATOM 1860 C CA . ASN A 1 228 ? -29.005 25.520 83.130 1.00 84.38 228 ASN A CA 1
ATOM 1861 C C . ASN A 1 228 ? -29.710 25.032 84.404 1.00 84.38 228 ASN A C 1
ATOM 1863 O O . ASN A 1 228 ? -30.279 25.845 85.132 1.00 84.38 228 ASN A O 1
ATOM 1867 N N . PHE A 1 229 ? -29.648 23.731 84.709 1.00 88.19 229 PHE A N 1
ATOM 1868 C CA . PHE A 1 229 ? -30.189 23.179 85.952 1.00 88.19 229 PHE A CA 1
ATOM 1869 C C . PHE A 1 229 ? -29.472 23.736 87.190 1.00 88.19 229 PHE A C 1
ATOM 1871 O O . PHE A 1 229 ? -30.128 24.193 88.125 1.00 88.19 229 PHE A O 1
ATOM 1878 N N . GLY A 1 230 ? -28.135 23.771 87.174 1.00 86.88 230 GLY A N 1
ATOM 1879 C CA . GLY A 1 230 ? -27.332 24.344 88.255 1.00 86.88 230 GLY A CA 1
ATOM 1880 C C . GLY A 1 230 ? -27.608 25.833 88.474 1.00 86.88 230 GLY A C 1
ATOM 1881 O O . GLY A 1 230 ? -27.787 26.258 89.613 1.00 86.88 230 GLY A O 1
ATOM 1882 N N . ARG A 1 231 ? -27.731 26.620 87.393 1.00 85.38 231 ARG A N 1
ATOM 1883 C CA . ARG A 1 231 ? -28.104 28.043 87.480 1.00 85.38 231 ARG A CA 1
ATOM 1884 C C . ARG A 1 231 ? -29.464 28.225 88.164 1.00 85.38 231 ARG A C 1
ATOM 1886 O O . ARG A 1 231 ? -29.591 29.073 89.036 1.00 85.38 231 ARG A O 1
ATOM 1893 N N . LYS A 1 232 ? -30.444 27.377 87.839 1.00 84.19 232 LYS A N 1
ATOM 1894 C CA . LYS A 1 232 ? -31.797 27.427 88.414 1.00 84.19 232 LYS A CA 1
ATOM 1895 C C . LYS A 1 232 ? -31.850 27.069 89.906 1.00 84.19 232 LYS A C 1
ATOM 1897 O O . LYS A 1 232 ? -32.732 27.549 90.606 1.00 84.19 232 LYS A O 1
ATOM 1902 N N . LEU A 1 233 ? -30.923 26.240 90.396 1.00 82.81 233 LEU A N 1
ATOM 1903 C CA . LEU A 1 233 ? -30.803 25.911 91.825 1.00 82.81 233 LEU A CA 1
ATOM 1904 C C . LEU A 1 233 ? -30.196 27.047 92.662 1.00 82.81 233 LEU A C 1
ATOM 1906 O O . LEU A 1 233 ? -30.422 27.084 93.865 1.00 82.81 233 LEU A O 1
ATOM 1910 N N . LEU A 1 234 ? -29.426 27.945 92.043 1.00 76.69 234 LEU A N 1
ATOM 1911 C CA . LEU A 1 234 ? -28.769 29.075 92.711 1.00 76.69 234 LEU A CA 1
ATOM 1912 C C . LEU A 1 234 ? -29.637 30.347 92.759 1.00 76.69 234 LEU A C 1
ATOM 1914 O O . LEU A 1 234 ? -29.233 31.328 93.373 1.00 76.69 234 LEU A O 1
ATOM 1918 N N . GLU A 1 235 ? -30.806 30.340 92.113 1.00 72.12 235 GLU A N 1
ATOM 1919 C CA . GLU A 1 235 ? -31.772 31.452 92.093 1.00 72.12 235 GLU A CA 1
ATOM 1920 C C . GLU A 1 235 ? -32.898 31.306 93.150 1.00 72.12 235 GLU A C 1
ATOM 1922 O O . GLU A 1 235 ? -33.914 31.995 93.058 1.00 72.12 235 GLU A O 1
ATOM 1927 N N . VAL A 1 236 ? -32.726 30.428 94.153 1.00 54.53 236 VAL A N 1
ATOM 1928 C CA . VAL A 1 236 ? -33.608 30.263 95.335 1.00 54.53 236 VAL A CA 1
ATOM 1929 C C . VAL A 1 236 ? -32.941 30.857 96.569 1.00 54.53 236 VAL A C 1
ATOM 1931 O O . VAL A 1 236 ? -33.640 31.577 97.315 1.00 54.53 236 VAL A O 1
#

Foldseek 3Di:
DDDDPPQEDEAEAAAAAQLCSQLVVCLLQVHNDGDDDNDPDHPDPAKDWDWHDDPNGIYIYIYGYHDDDDDDLHQYRHNVVVVCVVVPVPPDDPPVVVVLVVDDPVVVVVCVVNVVLHAHQDSPDDDPVSVVRSVVNVVSVCVVCVVVVVDDDDDPVNVVVVVVVVVVVVVVVVVVVVVVVVVVVVVVVVVVVVVVVVVVVVVVVVVVVVVVVVVVVVVVVVVVVVVVVVVVVVVD

InterPro domains:
  IPR006703 AIG1-type guanine nucleotide-binding (G) domain [PF04548] (9-70)
  IPR006703 AIG1-type guanine nucleotide-binding (G) domain [PF04548] (74-168)
  IPR027417 P-loop containing nucleoside triphosphate hydrolase [G3DSA:3.40.50.300] (1-73)
  IPR027417 P-loop containing nucleoside triphosphate hydrolase [G3DSA:3.40.50.300] (74-185)
  IPR027417 P-loop containing nucleoside triphosphate hydrolase [SSF52540] (5-152)
  IPR045058 GTPase GIMA/IAN/Toc [PTHR10903] (8-70)